Protein AF-A0A3D3X903-F1 (afdb_monomer_lite)

Foldseek 3Di:
DVVVVLVVVQVLAVCSQAVLCVVVRLLVLLVVQVVLVVVVVVVVVVCVVCVPDDDDDDDDDPPSHQYLLRSVLLVVLPDPLSVVLSVVCVVVSPPLVSLLVNLVSCLVVLVSQALVNLSSQLSSLLNSLPALKDKLSSLLSNLSSLLSNLVNSLVVLVVSLVVLVVPQDDCPDPVNVVSPVSSLSSVLSSQLSVLLSVLLDDDGQPDIDIGRLDPDCQADADDPCCVPRPLLVSLLSVLSVLSSVNSNVSSLVVCCRRPVPDVSSLVSLLSSLLSVLSSLVSSCVSVVDPVSPVVSVVSNVSD

pLDDT: mean 86.09, std 15.28, range [32.44, 98.69]

Secondary structure (DSSP, 8-state):
-HHHHHHHHHTT-HHHH-GGGHHHHHHHHHHHHHHHHHHHHHHHHHHHH-TT--PPPPPPPPTTS--TT-HHHHHHH--HHHHHHHHHHHH-TT-HHHHHHHHHHHHHTTTT--HHHHHHHHHHHHHHHTSSEEEHHHHHHHHHHHHHHHHHHHHHHHHHHHHHHHT---TTSHHHHHHHHHHHHHHHHHHHHHHHHHHH--PPP-S--EEE-SS--TTPPPPHHHIIIIIHHHHHHHTT-TT-HHHHHHHHHHHHHHSTT-HHHHHHHHHHHHHHHHHHHHHHHHHT-HHHHHHHHHHHTT-

Sequence (303 aa):
MEDESLFKELDTFEELQSPFLLFPVLHRELESLNRLKRNREKSILVSNVLSGLHLGEERPGPEERLDLSGKRLGKSLDNPLADQLCSKLESSPMDSESRQQLLGLMLERRESVNLQMSRDGYLLALFELENPQISAVKINTGLYCQELYLLRLYEKLKEMALKFKQKIQDTRSEKDTVLMGKSTELQHGVTYIENCASILKTTPLKQNYELDLRPGKVGKKISVKQLSSGYDPFSRKLSHLPLADVTLNQMLEIMHLLERNNPLVGYHQSLRHEILARLAFADALLTKDSKKEKEGASQFSKA

Structure (mmCIF, N/CA/C/O backbone):
data_AF-A0A3D3X903-F1
#
_entry.id   AF-A0A3D3X903-F1
#
loop_
_atom_site.group_PDB
_atom_site.id
_atom_site.type_symbol
_atom_site.label_atom_id
_atom_site.label_alt_id
_atom_site.label_comp_id
_atom_site.label_asym_id
_atom_site.label_entity_id
_atom_site.label_seq_id
_atom_site.pdbx_PDB_ins_code
_atom_site.Cartn_x
_atom_site.Cartn_y
_atom_site.Cartn_z
_atom_site.occupancy
_atom_site.B_iso_or_equiv
_atom_site.auth_seq_id
_atom_site.auth_comp_id
_atom_site.auth_asym_id
_atom_site.auth_atom_id
_atom_site.pdbx_PDB_model_num
ATOM 1 N N . MET A 1 1 ? -13.742 -5.485 32.398 1.00 59.00 1 MET A N 1
ATOM 2 C CA . MET A 1 1 ? -14.085 -6.561 31.446 1.00 59.00 1 MET A CA 1
ATOM 3 C C . MET A 1 1 ? -14.455 -6.043 30.055 1.00 59.00 1 MET A C 1
ATOM 5 O O . MET A 1 1 ? -13.733 -6.372 29.129 1.00 59.00 1 MET A O 1
ATOM 9 N N . GLU A 1 2 ? -15.496 -5.221 29.846 1.00 58.28 2 GLU A N 1
ATOM 10 C CA . GLU A 1 2 ? -15.846 -4.778 28.472 1.00 58.28 2 GLU A CA 1
ATOM 11 C C . GLU A 1 2 ? -15.003 -3.614 27.915 1.00 58.28 2 GLU A C 1
ATOM 13 O O . GLU A 1 2 ? -14.863 -3.489 26.701 1.00 58.28 2 GLU A O 1
ATOM 18 N N . ASP A 1 3 ? -14.454 -2.726 28.746 1.00 59.03 3 ASP A N 1
ATOM 19 C CA . ASP A 1 3 ? -13.589 -1.629 28.257 1.00 59.03 3 ASP A CA 1
ATOM 20 C C . ASP A 1 3 ? -12.209 -2.139 27.859 1.00 59.03 3 ASP A C 1
ATOM 22 O O . ASP A 1 3 ? -11.694 -1.774 26.807 1.00 59.03 3 ASP A O 1
ATOM 26 N N . GLU A 1 4 ? -11.679 -3.091 28.628 1.00 69.44 4 GLU A N 1
ATOM 27 C CA . GLU A 1 4 ? -10.495 -3.872 28.257 1.00 69.44 4 GLU A CA 1
ATOM 28 C C . GLU A 1 4 ? -10.684 -4.567 26.903 1.00 69.44 4 GLU A C 1
ATOM 30 O O . GLU A 1 4 ? -9.720 -4.721 26.164 1.00 69.44 4 GLU A O 1
ATOM 35 N N . SER A 1 5 ? -11.916 -4.942 26.538 1.00 79.88 5 SER A N 1
ATOM 36 C CA . SER A 1 5 ? -12.208 -5.522 25.224 1.00 79.88 5 SER A CA 1
ATOM 37 C C . SER A 1 5 ? -12.047 -4.521 24.075 1.00 79.88 5 SER A C 1
ATOM 39 O O . SER A 1 5 ? -11.596 -4.923 23.007 1.00 79.88 5 SER A O 1
ATOM 41 N N . LEU A 1 6 ? -12.386 -3.238 24.267 1.00 83.56 6 LEU A N 1
ATOM 42 C CA . LEU A 1 6 ? -12.215 -2.215 23.223 1.00 83.56 6 LEU A CA 1
ATOM 43 C C . LEU A 1 6 ? -10.742 -1.873 23.004 1.00 83.56 6 LEU A C 1
ATOM 45 O O . LEU A 1 6 ? -10.306 -1.727 21.866 1.00 83.56 6 LEU A O 1
ATOM 49 N N . PHE A 1 7 ? -9.975 -1.756 24.089 1.00 85.62 7 PHE A N 1
ATOM 50 C CA . PHE A 1 7 ? -8.536 -1.521 23.989 1.00 85.62 7 PHE A CA 1
ATOM 51 C C . PHE A 1 7 ? -7.810 -2.719 23.361 1.00 85.62 7 PHE A C 1
ATOM 53 O O . PHE A 1 7 ? -6.987 -2.509 22.477 1.00 85.62 7 PHE A O 1
ATOM 60 N N . LYS A 1 8 ? -8.198 -3.957 23.702 1.00 86.00 8 LYS A N 1
ATOM 61 C CA . LYS A 1 8 ? -7.682 -5.168 23.040 1.00 86.00 8 LYS A CA 1
ATOM 62 C C . LYS A 1 8 ? -7.977 -5.210 21.542 1.00 86.00 8 LYS A C 1
ATOM 64 O O . LYS A 1 8 ? -7.153 -5.686 20.774 1.00 86.00 8 LYS A O 1
ATOM 69 N N . GLU A 1 9 ? -9.141 -4.725 21.109 1.00 85.69 9 GLU A N 1
ATOM 70 C CA . GLU A 1 9 ? -9.474 -4.658 19.680 1.00 85.69 9 GLU A CA 1
ATOM 71 C C . GLU A 1 9 ? -8.537 -3.692 18.930 1.00 85.69 9 GLU A C 1
ATOM 73 O O . GLU A 1 9 ? -8.115 -3.984 17.809 1.00 85.69 9 GLU A O 1
ATOM 78 N N . LEU A 1 10 ? -8.148 -2.581 19.566 1.00 87.19 10 LEU A N 1
ATOM 79 C CA . LEU A 1 10 ? -7.148 -1.661 19.020 1.00 87.19 10 LEU A CA 1
ATOM 80 C C . LEU A 1 10 ? -5.732 -2.271 18.993 1.00 87.19 10 LEU A C 1
ATOM 82 O O . LEU A 1 10 ? -4.981 -1.967 18.071 1.00 87.19 10 LEU A O 1
ATOM 86 N N . ASP A 1 11 ? -5.381 -3.164 19.928 1.00 85.62 11 ASP A N 1
ATOM 87 C CA . ASP A 1 11 ? -4.056 -3.816 20.000 1.00 85.62 11 ASP A CA 1
ATOM 88 C C . ASP A 1 11 ? -3.757 -4.741 18.811 1.00 85.62 11 ASP A C 1
ATOM 90 O O . ASP A 1 11 ? -2.620 -5.175 18.631 1.00 85.62 11 ASP A O 1
ATOM 94 N N . THR A 1 12 ? -4.758 -5.020 17.971 1.00 85.12 12 THR A N 1
ATOM 95 C CA . THR A 1 12 ? -4.598 -5.845 16.767 1.00 85.12 12 THR A CA 1
ATOM 96 C C . THR A 1 12 ? -3.549 -5.265 15.810 1.00 85.12 12 THR A C 1
ATOM 98 O O . THR A 1 12 ? -2.775 -6.018 15.218 1.00 85.12 12 THR A O 1
ATOM 101 N N . PHE A 1 13 ? -3.506 -3.935 15.658 1.00 88.56 13 PHE A N 1
ATOM 102 C CA . PHE A 1 13 ? -2.558 -3.240 14.784 1.00 88.56 13 PHE A CA 1
ATOM 103 C C . PHE A 1 13 ? -2.074 -1.936 15.429 1.00 88.56 13 PHE A C 1
ATOM 105 O O . PHE A 1 13 ? -2.868 -1.153 15.946 1.00 88.56 13 PHE A O 1
ATOM 112 N N . GLU A 1 14 ? -0.774 -1.654 15.350 1.00 90.56 14 GLU A N 1
ATOM 113 C CA . GLU A 1 14 ? -0.189 -0.438 15.939 1.00 90.56 14 GLU A CA 1
ATOM 114 C C . GLU A 1 14 ? -0.787 0.841 15.340 1.00 90.56 14 GLU A C 1
ATOM 116 O O . GLU A 1 14 ? -1.013 1.816 16.052 1.00 90.56 14 GLU A O 1
ATOM 121 N N . GLU A 1 15 ? -1.115 0.829 14.050 1.00 92.00 15 GLU A N 1
ATOM 122 C CA . GLU A 1 15 ? -1.778 1.941 13.371 1.00 92.00 15 GLU A CA 1
ATOM 123 C C . GLU A 1 15 ? -3.270 2.097 13.733 1.00 92.00 15 GLU A C 1
ATOM 125 O O . GLU A 1 15 ? -3.860 3.130 13.431 1.00 92.00 15 GLU A O 1
ATOM 130 N N . LEU A 1 16 ? -3.895 1.122 14.406 1.00 90.31 16 LEU A N 1
ATOM 131 C CA . LEU A 1 16 ? -5.201 1.324 15.054 1.00 90.31 16 LEU A CA 1
ATOM 132 C C . LEU A 1 16 ? -5.043 1.995 16.417 1.00 90.31 16 LEU A C 1
ATOM 134 O O . LEU A 1 16 ? -5.871 2.828 16.790 1.00 90.31 16 LEU A O 1
ATOM 138 N N . GLN A 1 17 ? -3.977 1.661 17.149 1.00 88.81 17 GLN A N 1
ATOM 139 C CA . GLN A 1 17 ? -3.651 2.339 18.400 1.00 88.81 17 GLN A CA 1
ATOM 140 C C . GLN A 1 17 ? -3.244 3.789 18.159 1.00 88.81 17 GLN A C 1
ATOM 142 O O . GLN A 1 17 ? -3.748 4.679 18.837 1.00 88.81 17 GLN A O 1
ATOM 147 N N . SER A 1 18 ? -2.366 4.037 17.190 1.00 90.06 18 SER A N 1
ATOM 148 C CA . SER A 1 18 ? -1.916 5.377 16.830 1.00 90.06 18 SER A CA 1
ATOM 149 C C . SER A 1 18 ? -1.910 5.542 15.308 1.00 90.06 18 SER A C 1
ATOM 151 O O . SER A 1 18 ? -0.925 5.206 14.645 1.00 90.06 18 SER A O 1
ATOM 153 N N . PRO A 1 19 ? -2.993 6.088 14.725 1.00 91.94 19 PRO A N 1
ATOM 154 C CA . PRO A 1 19 ? -3.137 6.237 13.272 1.00 91.94 19 PRO A CA 1
ATOM 155 C C . PRO A 1 19 ? -2.030 7.055 12.602 1.00 91.94 19 PRO A C 1
ATOM 157 O O . PRO A 1 19 ? -1.702 6.827 11.441 1.00 91.94 19 PRO A O 1
ATOM 160 N N . PHE A 1 20 ? -1.394 7.962 13.343 1.00 91.38 20 PHE A N 1
ATOM 161 C CA . PHE A 1 20 ? -0.274 8.777 12.862 1.00 91.38 20 PHE A CA 1
ATOM 162 C C . PHE A 1 20 ? 1.019 7.974 12.640 1.00 91.38 20 PHE A C 1
ATOM 164 O O . PHE A 1 20 ? 1.946 8.462 11.998 1.00 91.38 20 PHE A O 1
ATOM 171 N N . LEU A 1 21 ? 1.094 6.735 13.141 1.00 91.50 21 LEU A N 1
ATOM 172 C CA . LEU A 1 21 ? 2.215 5.818 12.914 1.00 91.50 21 LEU A CA 1
ATOM 173 C C . LEU A 1 21 ? 2.027 4.924 11.679 1.00 91.50 21 LEU A C 1
ATOM 175 O O . LEU A 1 21 ? 2.853 4.041 11.450 1.00 91.50 21 LEU A O 1
ATOM 179 N N . LEU A 1 22 ? 0.997 5.169 10.858 1.00 94.94 22 LEU A N 1
ATOM 180 C CA . LEU A 1 22 ? 0.656 4.366 9.679 1.00 94.94 22 LEU A CA 1
ATOM 181 C C . LEU A 1 22 ? 1.869 4.001 8.809 1.00 94.94 22 LEU A C 1
ATOM 183 O O . LEU A 1 22 ? 2.184 2.825 8.637 1.00 94.94 22 LEU A O 1
ATOM 187 N N . PHE A 1 23 ? 2.552 5.000 8.242 1.00 95.38 23 PHE A N 1
ATOM 188 C CA . PHE A 1 23 ? 3.649 4.745 7.305 1.00 95.38 23 PHE A CA 1
ATOM 189 C C . PHE A 1 23 ? 4.876 4.111 7.979 1.00 95.38 23 PHE A C 1
ATOM 191 O O . PHE A 1 23 ? 5.374 3.123 7.437 1.00 95.38 23 PHE A O 1
ATOM 198 N N . PRO A 1 24 ? 5.354 4.587 9.152 1.00 94.31 24 PRO A N 1
ATOM 199 C CA . PRO A 1 24 ? 6.442 3.925 9.872 1.00 94.31 24 PRO A CA 1
ATOM 200 C C . PRO A 1 24 ? 6.175 2.447 10.183 1.00 94.31 24 PRO A C 1
ATOM 202 O O . PRO A 1 24 ? 7.064 1.614 9.997 1.00 94.31 24 PRO A O 1
ATOM 205 N N . VAL A 1 25 ? 4.958 2.110 10.624 1.00 94.19 25 VAL A N 1
ATOM 206 C CA . VAL A 1 25 ? 4.585 0.728 10.954 1.00 94.19 25 VAL A CA 1
ATOM 207 C C . VAL A 1 25 ? 4.593 -0.141 9.701 1.00 94.19 25 VAL A C 1
ATOM 209 O O . VAL A 1 25 ? 5.268 -1.168 9.675 1.00 94.19 25 VAL A O 1
ATOM 212 N N . LEU A 1 26 ? 3.910 0.280 8.634 1.00 95.94 26 LEU A N 1
ATOM 213 C CA . LEU A 1 26 ? 3.862 -0.494 7.391 1.00 95.94 26 LEU A CA 1
ATOM 214 C C . LEU A 1 26 ? 5.242 -0.660 6.750 1.00 95.94 26 LEU A C 1
ATOM 216 O O . LEU A 1 26 ? 5.551 -1.739 6.252 1.00 95.94 26 LEU A O 1
ATOM 220 N N . HIS A 1 27 ? 6.088 0.372 6.796 1.00 95.44 27 HIS A N 1
ATOM 221 C CA . HIS A 1 27 ? 7.464 0.286 6.310 1.00 95.44 27 HIS A CA 1
ATOM 222 C C . HIS A 1 27 ? 8.264 -0.782 7.068 1.00 95.44 27 HIS A C 1
ATOM 224 O O . HIS A 1 27 ? 8.954 -1.598 6.458 1.00 95.44 27 HIS A O 1
ATOM 230 N N . ARG A 1 28 ? 8.135 -0.829 8.400 1.00 94.50 28 ARG A N 1
ATOM 231 C CA . ARG A 1 28 ? 8.790 -1.842 9.239 1.00 94.50 28 ARG A CA 1
ATOM 232 C C . ARG A 1 28 ? 8.307 -3.260 8.913 1.00 94.50 28 ARG A C 1
ATOM 234 O O . ARG A 1 28 ? 9.120 -4.183 8.871 1.00 94.50 28 ARG A O 1
ATOM 241 N N . GLU A 1 29 ? 7.008 -3.439 8.682 1.00 92.94 29 GLU A N 1
ATOM 242 C CA . GLU A 1 29 ? 6.434 -4.734 8.290 1.00 92.94 29 GLU A CA 1
ATOM 243 C C . GLU A 1 29 ? 6.891 -5.169 6.888 1.00 92.94 29 GLU A C 1
ATOM 245 O O . GLU A 1 29 ? 7.264 -6.326 6.696 1.00 92.94 29 GLU A O 1
ATOM 250 N N . LEU A 1 30 ? 6.942 -4.246 5.923 1.00 94.75 30 LEU A N 1
ATOM 251 C CA . LEU A 1 30 ? 7.470 -4.515 4.582 1.00 94.75 30 LEU A CA 1
ATOM 252 C C . LEU A 1 30 ? 8.950 -4.927 4.638 1.00 94.75 30 LEU A C 1
ATOM 254 O O . LEU A 1 30 ? 9.338 -5.947 4.071 1.00 94.75 30 LEU A O 1
ATOM 258 N N . GLU A 1 31 ? 9.765 -4.210 5.413 1.00 92.75 31 GLU A N 1
ATOM 259 C CA . GLU A 1 31 ? 11.174 -4.551 5.629 1.00 92.75 31 GLU A CA 1
ATOM 260 C C . GLU A 1 31 ? 11.340 -5.939 6.279 1.00 92.75 31 GLU A C 1
ATOM 262 O O . GLU A 1 31 ? 12.288 -6.666 5.967 1.00 92.75 31 GLU A O 1
ATOM 267 N N . SER A 1 32 ? 10.401 -6.358 7.135 1.00 91.12 32 SER A N 1
ATOM 268 C CA . SER A 1 32 ? 10.354 -7.725 7.669 1.00 91.12 32 SER A CA 1
ATOM 269 C C . SER A 1 32 ? 10.154 -8.765 6.557 1.00 91.12 32 SER A C 1
ATOM 271 O O . SER A 1 32 ? 10.919 -9.732 6.480 1.00 91.12 32 SER A O 1
ATOM 273 N N . LEU A 1 33 ? 9.214 -8.542 5.629 1.00 90.81 33 LEU A N 1
ATOM 274 C CA . LEU A 1 33 ? 9.024 -9.411 4.456 1.00 90.81 33 LEU A CA 1
ATOM 275 C C . LEU A 1 33 ? 10.280 -9.456 3.572 1.00 90.81 33 LEU A C 1
ATOM 277 O O . LEU A 1 33 ? 10.722 -10.531 3.157 1.00 90.81 33 LEU A O 1
ATOM 281 N N . ASN A 1 34 ? 10.935 -8.317 3.354 1.00 90.06 34 ASN A N 1
ATOM 282 C CA . ASN A 1 34 ? 12.176 -8.252 2.578 1.00 90.06 34 ASN A CA 1
ATOM 283 C C . ASN A 1 34 ? 13.349 -8.966 3.259 1.00 90.06 34 ASN A C 1
ATOM 285 O O . ASN A 1 34 ? 14.232 -9.522 2.597 1.00 90.06 34 ASN A O 1
ATOM 289 N N . ARG A 1 35 ? 13.388 -8.992 4.595 1.00 88.50 35 ARG A N 1
ATOM 290 C CA . ARG A 1 35 ? 14.339 -9.826 5.348 1.00 88.50 35 ARG A CA 1
ATOM 291 C C . ARG A 1 35 ? 14.064 -11.310 5.136 1.00 88.50 35 ARG A C 1
ATOM 293 O O . ARG A 1 35 ? 15.017 -12.043 4.880 1.00 88.50 35 ARG A O 1
ATOM 300 N N . LEU A 1 36 ? 12.800 -11.741 5.162 1.00 87.62 36 LEU A N 1
ATOM 301 C CA . LEU A 1 36 ? 12.434 -13.130 4.857 1.00 87.62 36 LEU A CA 1
ATOM 302 C C . LEU A 1 36 ? 12.888 -13.532 3.448 1.00 87.62 36 LEU A C 1
ATOM 304 O O . LEU A 1 36 ? 13.481 -14.598 3.282 1.00 87.62 36 LEU A O 1
ATOM 308 N N . LYS A 1 37 ? 12.700 -12.654 2.452 1.00 87.81 37 LYS A N 1
ATOM 309 C CA . LYS A 1 37 ? 13.201 -12.860 1.083 1.00 87.81 37 LYS A CA 1
ATOM 310 C C . LYS A 1 37 ? 14.716 -13.059 1.058 1.00 87.81 37 LYS A C 1
ATOM 312 O O . LYS A 1 37 ? 15.183 -14.088 0.577 1.00 87.81 37 LYS A O 1
ATOM 317 N N . ARG A 1 38 ? 15.481 -12.122 1.632 1.00 87.00 38 ARG A N 1
ATOM 318 C CA . ARG A 1 38 ? 16.955 -12.191 1.662 1.00 87.00 38 ARG A CA 1
ATOM 319 C C . ARG A 1 38 ? 17.465 -13.440 2.383 1.00 87.00 38 ARG A C 1
ATOM 321 O O . ARG A 1 38 ? 18.467 -14.017 1.969 1.00 87.00 38 ARG A O 1
ATOM 328 N N . ASN A 1 39 ? 16.796 -13.865 3.453 1.00 84.25 39 ASN A N 1
ATOM 329 C CA . ASN A 1 39 ? 17.163 -15.075 4.190 1.00 84.25 39 ASN A CA 1
ATOM 330 C C . ASN A 1 39 ? 16.898 -16.343 3.369 1.00 84.25 39 ASN A C 1
ATOM 332 O O . ASN A 1 39 ? 17.773 -17.203 3.292 1.00 84.25 39 ASN A O 1
ATOM 336 N N . ARG A 1 40 ? 15.745 -16.432 2.693 1.00 79.50 40 ARG A N 1
ATOM 337 C CA . ARG A 1 40 ? 15.419 -17.541 1.780 1.00 79.50 40 ARG A CA 1
ATOM 338 C C . ARG A 1 40 ? 16.403 -17.622 0.611 1.00 79.50 40 ARG A C 1
ATOM 340 O O . ARG A 1 40 ? 16.919 -18.699 0.336 1.00 79.50 40 ARG A O 1
ATOM 347 N N . GLU A 1 41 ? 16.720 -16.496 -0.029 1.00 80.62 41 GLU A N 1
ATOM 348 C CA . GLU A 1 41 ? 17.710 -16.434 -1.116 1.00 80.62 41 GLU A CA 1
ATOM 349 C C . GLU A 1 41 ? 19.096 -16.915 -0.650 1.00 80.62 41 GLU A C 1
ATOM 351 O O . GLU A 1 41 ? 19.734 -17.718 -1.331 1.00 80.62 41 GLU A O 1
ATOM 356 N N . LYS A 1 42 ? 19.540 -16.505 0.548 1.00 76.62 42 LYS A N 1
ATOM 357 C CA . LYS A 1 42 ? 20.783 -17.006 1.160 1.00 76.62 42 LYS A CA 1
ATOM 358 C C . LYS A 1 42 ? 20.723 -18.500 1.472 1.00 76.62 42 LYS A C 1
ATOM 360 O O . LYS A 1 42 ? 21.691 -19.198 1.201 1.00 76.62 42 LYS A O 1
ATOM 365 N N . SER A 1 43 ? 19.615 -18.992 2.024 1.00 71.81 43 SER A N 1
ATOM 366 C CA . SER A 1 43 ? 19.439 -20.410 2.359 1.00 71.81 43 SER A CA 1
ATOM 367 C C . SER A 1 43 ? 19.509 -21.301 1.115 1.00 71.81 43 SER A C 1
ATOM 369 O O . SER A 1 43 ? 20.214 -22.303 1.129 1.00 71.81 43 SER A O 1
ATOM 371 N N . ILE A 1 44 ? 18.889 -20.887 0.004 1.00 66.25 44 ILE A N 1
ATOM 372 C CA . ILE A 1 44 ? 18.982 -21.590 -1.288 1.00 66.25 44 ILE A CA 1
ATOM 373 C C . ILE A 1 44 ? 20.427 -21.603 -1.810 1.00 66.25 44 ILE A C 1
ATOM 375 O O . ILE A 1 44 ? 20.908 -22.624 -2.295 1.00 66.25 44 ILE A O 1
ATOM 379 N N . LEU A 1 45 ? 21.150 -20.484 -1.701 1.00 58.91 45 LEU A N 1
ATOM 380 C CA . LEU A 1 45 ? 22.566 -20.431 -2.081 1.00 58.91 45 LEU A CA 1
ATOM 381 C C . LEU A 1 45 ? 23.418 -21.371 -1.218 1.00 58.91 45 LEU A C 1
ATOM 383 O O . LEU A 1 45 ? 24.295 -22.054 -1.736 1.00 58.91 45 LEU A O 1
ATOM 387 N N . VAL A 1 46 ? 23.138 -21.432 0.084 1.00 59.53 46 VAL A N 1
ATOM 388 C CA . VAL A 1 46 ? 23.836 -22.305 1.032 1.00 59.53 46 VAL A CA 1
ATOM 389 C C . VAL A 1 46 ? 23.485 -23.777 0.801 1.00 59.53 46 VAL A C 1
ATOM 391 O O . VAL A 1 46 ? 24.395 -24.596 0.807 1.00 59.53 46 VAL A O 1
ATOM 394 N N . SER A 1 47 ? 22.228 -24.137 0.530 1.00 57.22 47 SER A N 1
ATOM 395 C CA . SER A 1 47 ? 21.822 -25.526 0.262 1.00 57.22 47 SER A CA 1
ATOM 396 C C . SER A 1 47 ? 22.372 -26.056 -1.065 1.00 57.22 47 SER A C 1
ATOM 398 O O . SER A 1 47 ? 22.762 -27.219 -1.140 1.00 57.22 47 SER A O 1
ATOM 400 N N . ASN A 1 48 ? 22.507 -25.193 -2.078 1.00 53.81 48 ASN A N 1
ATOM 401 C CA . ASN A 1 48 ? 23.179 -25.522 -3.338 1.00 53.81 48 ASN A CA 1
ATOM 402 C C . ASN A 1 48 ? 24.697 -25.741 -3.169 1.00 53.81 48 ASN A C 1
ATOM 404 O O . ASN A 1 48 ? 25.304 -26.434 -3.980 1.00 53.81 48 ASN A O 1
ATOM 408 N N . VAL A 1 49 ? 25.312 -25.169 -2.126 1.00 53.28 49 VAL A N 1
ATOM 409 C CA . VAL A 1 49 ? 26.737 -25.355 -1.778 1.00 53.28 49 VAL A CA 1
ATOM 410 C C . VAL A 1 49 ? 26.938 -26.509 -0.783 1.00 53.28 49 VAL A C 1
ATOM 412 O O . VAL A 1 49 ? 27.970 -27.175 -0.804 1.00 53.28 49 VAL A O 1
ATOM 415 N N . LEU A 1 50 ? 25.951 -26.769 0.075 1.00 48.50 50 LEU A N 1
ATOM 416 C CA . LEU A 1 50 ? 25.980 -27.750 1.160 1.00 48.50 50 LEU A CA 1
ATOM 417 C C . LEU A 1 50 ? 25.052 -28.940 0.897 1.00 48.50 50 LEU A C 1
ATOM 419 O O . LEU A 1 50 ? 24.503 -29.498 1.845 1.00 48.50 50 LEU A O 1
ATOM 423 N N . SER A 1 51 ? 24.903 -29.387 -0.353 1.00 45.53 51 SER A N 1
ATOM 424 C CA . SER A 1 51 ? 24.047 -30.525 -0.742 1.00 45.53 51 SER A CA 1
ATOM 425 C C . SER A 1 51 ? 24.470 -31.895 -0.155 1.00 45.53 51 SER A C 1
ATOM 427 O O . SER A 1 51 ? 24.114 -32.938 -0.694 1.00 45.53 51 SER A O 1
ATOM 429 N N . GLY A 1 52 ? 25.235 -31.905 0.943 1.00 45.16 52 GLY A N 1
ATOM 430 C CA . GLY A 1 52 ? 25.556 -33.053 1.790 1.00 45.16 52 GLY A CA 1
ATOM 431 C C . GLY A 1 52 ? 25.456 -32.788 3.304 1.00 45.16 52 GLY A C 1
ATOM 432 O O . GLY A 1 52 ? 25.844 -33.655 4.079 1.00 45.16 52 GLY A O 1
ATOM 433 N N . LEU A 1 53 ? 24.957 -31.630 3.759 1.00 40.16 53 LEU A N 1
ATOM 434 C CA . LEU A 1 53 ? 24.791 -31.320 5.186 1.00 40.16 53 LEU A CA 1
ATOM 435 C C . LEU A 1 53 ? 23.370 -30.817 5.461 1.00 40.16 53 LEU A C 1
ATOM 437 O O . LEU A 1 53 ? 23.010 -29.695 5.111 1.00 40.16 53 LEU A O 1
ATOM 441 N N . HIS A 1 54 ? 22.566 -31.659 6.117 1.00 38.19 54 HIS A N 1
ATOM 442 C CA . HIS A 1 54 ? 21.261 -31.277 6.649 1.00 38.19 54 HIS A CA 1
ATOM 443 C C . HIS A 1 54 ? 21.434 -30.179 7.705 1.00 38.19 54 HIS A C 1
ATOM 445 O O . HIS A 1 54 ? 21.852 -30.447 8.831 1.00 38.19 54 HIS A O 1
ATOM 451 N N . LEU A 1 55 ? 21.106 -28.941 7.341 1.00 38.91 55 LEU A N 1
ATOM 452 C CA . LEU A 1 55 ? 20.927 -27.846 8.288 1.00 38.91 55 LEU A CA 1
ATOM 453 C C . LEU A 1 55 ? 19.435 -27.713 8.598 1.00 38.91 55 LEU A C 1
ATOM 455 O O . LEU A 1 55 ? 18.600 -27.728 7.697 1.00 38.91 55 LEU A O 1
ATOM 459 N N . GLY A 1 56 ? 19.148 -27.694 9.900 1.00 36.12 56 GLY A N 1
ATOM 460 C CA . GLY A 1 56 ? 17.847 -27.964 10.500 1.00 36.12 56 GLY A CA 1
ATOM 461 C C . GLY A 1 56 ? 16.700 -27.054 10.069 1.00 36.12 56 GLY A C 1
ATOM 462 O O . GLY A 1 56 ? 16.887 -25.930 9.609 1.00 36.12 56 GLY A O 1
ATOM 463 N N . GLU A 1 57 ? 15.502 -27.594 10.270 1.00 33.75 57 GLU A N 1
ATOM 464 C CA . GLU A 1 57 ? 14.207 -26.986 9.985 1.00 33.75 57 GLU A CA 1
ATOM 465 C C . GLU A 1 57 ? 14.064 -25.612 10.659 1.00 33.75 57 GLU A C 1
ATOM 467 O O . GLU A 1 57 ? 14.218 -25.466 11.878 1.00 33.75 57 GLU A O 1
ATOM 472 N N . GLU A 1 58 ? 13.746 -24.590 9.858 1.00 40.56 58 GLU A N 1
ATOM 473 C CA . GLU A 1 58 ? 13.266 -23.309 10.369 1.00 40.56 58 GLU A CA 1
ATOM 474 C C . GLU A 1 58 ? 11.984 -23.565 11.173 1.00 40.56 58 GLU A C 1
ATOM 476 O O . GLU A 1 58 ? 10.998 -24.090 10.653 1.00 40.56 58 GLU A O 1
ATOM 481 N N . ARG A 1 59 ? 11.994 -23.202 12.461 1.00 32.44 59 ARG A N 1
ATOM 482 C CA . ARG A 1 59 ? 10.798 -23.275 13.307 1.00 32.44 59 ARG A CA 1
ATOM 483 C C . ARG A 1 59 ? 9.685 -22.421 12.685 1.00 32.44 59 ARG A C 1
ATOM 485 O O . ARG A 1 59 ? 9.952 -21.257 12.371 1.00 32.44 59 ARG A O 1
ATOM 492 N N . PRO A 1 60 ? 8.446 -22.928 12.573 1.00 40.25 60 PRO A N 1
ATOM 493 C CA . PRO A 1 60 ? 7.328 -22.104 12.146 1.00 40.25 60 PRO A CA 1
ATOM 494 C C . PRO A 1 60 ? 7.129 -20.966 13.155 1.00 40.25 60 PRO A C 1
ATOM 496 O O . PRO A 1 60 ? 6.975 -21.191 14.357 1.00 40.25 60 PRO A O 1
ATOM 499 N N . GLY A 1 61 ? 7.172 -19.727 12.661 1.00 40.59 61 GLY A N 1
ATOM 500 C CA . GLY A 1 61 ? 6.611 -18.589 13.383 1.00 40.59 61 GLY A CA 1
ATOM 501 C C . GLY A 1 61 ? 5.093 -18.760 13.523 1.00 40.59 61 GLY A C 1
ATOM 502 O O . GLY A 1 61 ? 4.506 -19.551 12.783 1.00 40.59 61 GLY A O 1
ATOM 503 N N . PRO A 1 62 ? 4.449 -18.053 14.467 1.00 42.94 62 PRO A N 1
ATOM 504 C CA . PRO A 1 62 ? 3.023 -18.219 14.722 1.00 42.94 62 PRO A CA 1
ATOM 505 C C . PRO A 1 62 ? 2.236 -18.001 13.426 1.00 42.94 62 PRO A C 1
ATOM 507 O O . PRO A 1 62 ? 2.500 -17.037 12.704 1.00 42.94 62 PRO A O 1
ATOM 510 N N . GLU A 1 63 ? 1.254 -18.871 13.166 1.00 49.75 63 GLU A N 1
ATOM 511 C CA . GLU A 1 63 ? 0.332 -18.832 12.013 1.00 49.75 63 GLU A CA 1
ATOM 512 C C . GLU A 1 63 ? -0.408 -17.486 11.842 1.00 49.75 63 GLU A C 1
ATOM 514 O O . GLU A 1 63 ? -1.120 -17.270 10.864 1.00 49.75 63 GLU A O 1
ATOM 519 N N . GLU A 1 64 ? -0.227 -16.575 12.794 1.00 63.62 64 GLU A N 1
ATOM 520 C CA . GLU A 1 64 ? -0.824 -15.254 12.886 1.00 63.62 64 GLU A CA 1
ATOM 521 C C . GLU A 1 64 ? -0.042 -14.152 12.166 1.00 63.62 64 GLU A C 1
ATOM 523 O O . GLU A 1 64 ? -0.563 -13.046 12.082 1.00 63.62 64 GLU A O 1
ATOM 528 N N . ARG A 1 65 ? 1.176 -14.378 11.649 1.00 73.69 65 ARG A N 1
ATOM 529 C CA . ARG A 1 65 ? 1.956 -13.331 10.949 1.00 73.69 65 ARG A CA 1
ATOM 530 C C . ARG A 1 65 ? 1.928 -13.493 9.432 1.00 73.69 65 ARG A C 1
ATOM 532 O O . ARG A 1 65 ? 1.951 -14.604 8.915 1.00 73.69 65 ARG A O 1
ATOM 539 N N . LEU A 1 66 ? 1.907 -12.364 8.722 1.00 85.19 66 LEU A N 1
ATOM 540 C CA . LEU A 1 66 ? 2.062 -12.348 7.270 1.00 85.19 66 LEU A CA 1
ATOM 541 C C . LEU A 1 66 ? 3.468 -12.826 6.892 1.00 85.19 66 LEU A C 1
ATOM 543 O O . LEU A 1 66 ? 4.462 -12.382 7.467 1.00 85.19 66 LEU A O 1
ATOM 547 N N . ASP A 1 67 ? 3.537 -13.704 5.902 1.00 88.62 67 ASP A N 1
ATOM 548 C CA . ASP A 1 67 ? 4.765 -14.261 5.358 1.00 88.62 67 ASP A CA 1
ATOM 549 C C . ASP A 1 67 ? 4.777 -14.154 3.822 1.00 88.62 67 ASP A C 1
ATOM 551 O O . ASP A 1 67 ? 3.868 -13.603 3.198 1.00 88.62 67 ASP A O 1
ATOM 555 N N . LEU A 1 68 ? 5.815 -14.706 3.191 1.00 87.62 68 LEU A N 1
ATOM 556 C CA . LEU A 1 68 ? 5.944 -14.680 1.732 1.00 87.62 68 LEU A CA 1
ATOM 557 C C . LEU A 1 68 ? 4.926 -15.578 1.010 1.00 87.62 68 LEU A C 1
ATOM 559 O O . LEU A 1 68 ? 4.695 -15.368 -0.183 1.00 87.62 68 LEU A O 1
ATOM 563 N N . SER A 1 69 ? 4.347 -16.568 1.701 1.00 88.00 69 SER A N 1
ATOM 564 C CA . SER A 1 69 ? 3.355 -17.481 1.123 1.00 88.00 69 SER A CA 1
ATOM 565 C C . SER A 1 69 ? 1.967 -16.845 1.015 1.00 88.00 69 SER A C 1
ATOM 567 O O . SER A 1 69 ? 1.134 -17.286 0.223 1.00 88.00 69 SER A O 1
ATOM 569 N N . GLY A 1 70 ? 1.711 -15.796 1.805 1.00 88.88 70 GLY A N 1
ATOM 570 C CA . GLY A 1 70 ? 0.410 -15.142 1.872 1.00 88.88 70 GLY A CA 1
ATOM 571 C C . GLY A 1 70 ? -0.653 -16.009 2.545 1.00 88.88 70 GLY A C 1
ATOM 572 O O . GLY A 1 70 ? -1.835 -15.705 2.419 1.00 88.88 70 GLY A O 1
ATOM 573 N N . LYS A 1 71 ? -0.268 -17.069 3.272 1.00 90.75 71 LYS A N 1
ATOM 574 C CA . LYS A 1 71 ? -1.198 -18.028 3.898 1.00 90.75 71 LYS A CA 1
ATOM 575 C C . LYS A 1 71 ? -2.248 -17.367 4.783 1.00 90.75 71 LYS A C 1
ATOM 577 O O . LYS A 1 71 ? -3.402 -17.781 4.755 1.00 90.75 71 LYS A O 1
ATOM 582 N N . ARG A 1 72 ? -1.874 -16.332 5.544 1.00 91.19 72 ARG A N 1
ATOM 583 C CA . ARG A 1 72 ? -2.819 -15.576 6.383 1.00 91.19 72 ARG A CA 1
ATOM 584 C C . ARG A 1 72 ? -3.925 -14.928 5.543 1.00 91.19 72 ARG A C 1
ATOM 586 O O . ARG A 1 72 ? -5.099 -15.029 5.898 1.00 91.19 72 ARG A O 1
ATOM 593 N N . LEU A 1 73 ? -3.567 -14.336 4.403 1.00 92.62 73 LEU A N 1
ATOM 594 C CA . LEU A 1 73 ? -4.519 -13.777 3.445 1.00 92.62 73 LEU A CA 1
ATOM 595 C C . LEU A 1 73 ? -5.339 -14.882 2.764 1.00 92.62 73 LEU A C 1
ATOM 597 O O . LEU A 1 73 ? -6.560 -14.775 2.720 1.00 92.62 73 LEU A O 1
ATOM 601 N N . GLY A 1 74 ? -4.690 -15.952 2.293 1.00 91.19 74 GLY A N 1
ATOM 602 C CA . GLY A 1 74 ? -5.346 -17.083 1.626 1.00 91.19 74 GLY A CA 1
ATOM 603 C C . GLY A 1 74 ? -6.418 -17.744 2.493 1.00 91.19 74 GLY A C 1
ATOM 604 O O . GLY A 1 74 ? -7.574 -17.804 2.081 1.00 91.19 74 GLY A O 1
ATOM 605 N N . LYS A 1 75 ? -6.071 -18.100 3.741 1.00 90.00 75 LYS A N 1
ATOM 606 C CA . LYS A 1 75 ? -7.019 -18.626 4.741 1.00 90.00 75 LYS A CA 1
ATOM 607 C C . LYS A 1 75 ? -8.203 -17.675 4.965 1.00 90.00 75 LYS A C 1
ATOM 609 O O . LYS A 1 75 ? -9.327 -18.125 5.140 1.00 90.00 75 LYS A O 1
ATOM 614 N N . SER A 1 76 ? -7.960 -16.361 4.949 1.00 89.94 76 SER A N 1
ATOM 615 C CA . SER A 1 76 ? -9.003 -15.348 5.175 1.00 89.94 76 SER A CA 1
ATOM 616 C C . SER A 1 76 ? -9.911 -15.124 3.959 1.00 89.94 76 SER A C 1
ATOM 618 O O . SER A 1 76 ? -11.010 -14.597 4.112 1.00 89.94 76 SER A O 1
ATOM 620 N N . LEU A 1 77 ? -9.460 -15.474 2.749 1.00 90.19 77 LEU A N 1
ATOM 621 C CA . LEU A 1 77 ? -10.248 -15.329 1.523 1.00 90.19 77 LEU A CA 1
ATOM 622 C C . LEU A 1 77 ? -11.303 -16.423 1.360 1.00 90.19 77 LEU A C 1
ATOM 624 O O . LEU A 1 77 ? -12.244 -16.196 0.600 1.00 90.19 77 LEU A O 1
ATOM 628 N N . ASP A 1 78 ? -11.133 -17.567 2.032 1.00 86.31 78 ASP A N 1
ATOM 629 C CA . ASP A 1 78 ? -11.999 -18.748 1.929 1.00 86.31 78 ASP A CA 1
ATOM 630 C C . ASP A 1 78 ? -12.305 -19.088 0.455 1.00 86.31 78 ASP A C 1
ATOM 632 O O . ASP A 1 78 ? -13.413 -18.927 -0.075 1.00 86.31 78 ASP A O 1
ATOM 636 N N . ASN A 1 79 ? -11.239 -19.408 -0.284 1.00 90.44 79 ASN A N 1
ATOM 637 C CA . ASN A 1 79 ? -11.290 -19.705 -1.710 1.00 90.44 79 ASN A CA 1
ATOM 638 C C . ASN A 1 79 ? -10.313 -20.849 -2.039 1.00 90.44 79 ASN A C 1
ATOM 640 O O . ASN A 1 79 ? -9.111 -20.668 -1.841 1.00 90.44 79 ASN A O 1
ATOM 644 N N . PRO A 1 80 ? -10.775 -21.970 -2.630 1.00 93.19 80 PRO A N 1
ATOM 645 C CA . PRO A 1 80 ? -9.905 -23.098 -2.976 1.00 93.19 80 PRO A CA 1
ATOM 646 C C . PRO A 1 80 ? -8.726 -22.733 -3.887 1.00 93.19 80 PRO A C 1
ATOM 648 O O . PRO A 1 80 ? -7.659 -23.338 -3.802 1.00 93.19 80 PRO A O 1
ATOM 651 N N . LEU A 1 81 ? -8.893 -21.738 -4.766 1.00 95.06 81 LEU A N 1
ATOM 652 C CA . LEU A 1 81 ? -7.808 -21.250 -5.614 1.00 95.06 81 LEU A CA 1
ATOM 653 C C . LEU A 1 81 ? -6.764 -20.475 -4.799 1.00 95.06 81 LEU A C 1
ATOM 655 O O . LEU A 1 81 ? -5.574 -20.584 -5.081 1.00 95.06 81 LEU A O 1
ATOM 659 N N . ALA A 1 82 ? -7.181 -19.732 -3.769 1.00 94.62 82 ALA A N 1
ATOM 660 C CA . ALA A 1 82 ? -6.248 -19.045 -2.880 1.00 94.62 82 ALA A CA 1
ATOM 661 C C . ALA A 1 82 ? -5.368 -20.049 -2.120 1.00 94.62 82 ALA A C 1
ATOM 663 O O . ALA A 1 82 ? -4.161 -19.836 -2.032 1.00 94.62 82 ALA A O 1
ATOM 664 N N . ASP A 1 83 ? -5.930 -21.176 -1.673 1.00 93.00 83 ASP A N 1
ATOM 665 C CA . ASP A 1 83 ? -5.159 -22.246 -1.027 1.00 93.00 83 ASP A CA 1
ATOM 666 C C . ASP A 1 83 ? -4.100 -22.835 -1.967 1.00 93.00 83 ASP A C 1
ATOM 668 O O . ASP A 1 83 ? -2.934 -22.967 -1.588 1.00 93.00 83 ASP A O 1
ATOM 672 N N . GLN A 1 84 ? -4.469 -23.115 -3.223 1.00 95.56 84 GLN A N 1
ATOM 673 C CA . GLN A 1 84 ? -3.532 -23.611 -4.239 1.00 95.56 84 GLN A CA 1
ATOM 674 C C . GLN A 1 84 ? -2.396 -22.615 -4.509 1.00 95.56 84 GLN A C 1
ATOM 676 O O . GLN A 1 84 ? -1.225 -23.003 -4.564 1.00 95.56 84 GLN A O 1
ATOM 681 N N . LEU A 1 85 ? -2.728 -21.328 -4.647 1.00 96.81 85 LEU A N 1
ATOM 682 C CA . LEU A 1 85 ? -1.746 -20.261 -4.845 1.00 96.81 85 LEU A CA 1
ATOM 683 C C . LEU A 1 85 ? -0.811 -20.134 -3.637 1.00 96.81 85 LEU A C 1
ATOM 685 O O . LEU A 1 85 ? 0.401 -20.034 -3.816 1.00 96.81 85 LEU A O 1
ATOM 689 N N . CYS A 1 86 ? -1.339 -20.207 -2.413 1.00 93.88 86 CYS A N 1
ATOM 690 C CA . CYS A 1 86 ? -0.539 -20.178 -1.190 1.00 93.88 86 CYS A CA 1
ATOM 691 C C . CYS A 1 86 ? 0.394 -21.392 -1.068 1.00 93.88 86 CYS A C 1
ATOM 693 O O . CYS A 1 86 ? 1.554 -21.217 -0.702 1.00 93.88 86 CYS A O 1
ATOM 695 N N . SER A 1 87 ? -0.046 -22.605 -1.425 1.00 92.81 87 SER A N 1
ATOM 696 C CA . SER A 1 87 ? 0.836 -23.786 -1.474 1.00 92.81 87 SER A CA 1
ATOM 697 C C . SER A 1 87 ? 1.953 -23.634 -2.517 1.00 92.81 87 SER A C 1
ATOM 699 O O . SER A 1 87 ? 3.106 -24.011 -2.278 1.00 92.81 87 SER A O 1
ATOM 701 N N . LYS A 1 88 ? 1.646 -23.031 -3.672 1.00 94.56 88 LYS A N 1
ATOM 702 C CA . LYS A 1 88 ? 2.653 -22.725 -4.695 1.00 94.56 88 LYS A CA 1
ATOM 703 C C . LYS A 1 88 ? 3.645 -21.663 -4.214 1.00 94.56 88 LYS A C 1
ATOM 705 O O . LYS A 1 88 ? 4.844 -21.836 -4.395 1.00 94.56 88 LYS A O 1
ATOM 710 N N . LEU A 1 89 ? 3.182 -20.618 -3.533 1.00 93.00 89 LEU A N 1
ATOM 711 C CA . LEU A 1 89 ? 4.045 -19.589 -2.943 1.00 93.00 89 LEU A CA 1
ATOM 712 C C . LEU A 1 89 ? 4.863 -20.101 -1.750 1.00 93.00 89 LEU A C 1
ATOM 714 O O . LEU A 1 89 ? 5.962 -19.619 -1.508 1.00 93.00 89 LEU A O 1
ATOM 718 N N . GLU A 1 90 ? 4.376 -21.086 -1.002 1.00 89.56 90 GLU A N 1
ATOM 719 C CA . GLU A 1 90 ? 5.150 -21.709 0.074 1.00 89.56 90 GLU A CA 1
ATOM 720 C C . GLU A 1 90 ? 6.388 -22.441 -0.466 1.00 89.56 90 GLU A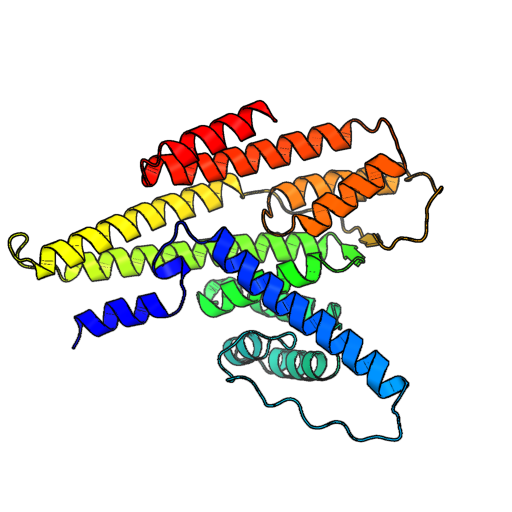 C 1
ATOM 722 O O . GLU A 1 90 ? 7.493 -22.278 0.069 1.00 89.56 90 GLU A O 1
ATOM 727 N N . SER A 1 91 ? 6.202 -23.198 -1.552 1.00 87.94 91 SER A N 1
ATOM 728 C CA . SER A 1 91 ? 7.273 -23.924 -2.245 1.00 87.94 91 SER A CA 1
ATOM 729 C C . SER A 1 91 ? 8.138 -23.018 -3.130 1.00 87.94 91 SER A C 1
ATOM 731 O O . SER A 1 91 ? 9.345 -23.225 -3.227 1.00 87.94 91 SER A O 1
ATOM 733 N N . SER A 1 92 ? 7.550 -21.984 -3.735 1.00 89.06 92 SER A N 1
ATOM 734 C CA . SER A 1 92 ? 8.219 -20.991 -4.584 1.00 89.06 92 SER A CA 1
ATOM 735 C C . SER A 1 92 ? 7.862 -19.557 -4.162 1.00 89.06 92 SER A C 1
ATOM 737 O O . SER A 1 92 ? 7.096 -18.880 -4.847 1.00 89.06 92 SER A O 1
ATOM 739 N N . PRO A 1 93 ? 8.461 -19.021 -3.078 1.00 88.19 93 PRO A N 1
ATOM 740 C CA . PRO A 1 93 ? 8.098 -17.701 -2.544 1.00 88.19 93 PRO A CA 1
ATOM 741 C C . PRO A 1 93 ? 8.416 -16.514 -3.456 1.00 88.19 93 PRO A C 1
ATOM 743 O O . PRO A 1 93 ? 8.011 -15.390 -3.169 1.00 88.19 93 PRO A O 1
ATOM 746 N N . MET A 1 94 ? 9.162 -16.730 -4.538 1.00 89.75 94 MET A N 1
ATOM 747 C CA . MET A 1 94 ? 9.467 -15.703 -5.539 1.00 89.75 94 MET A CA 1
ATOM 748 C C . MET A 1 94 ? 8.542 -15.775 -6.762 1.00 89.75 94 MET A C 1
ATOM 750 O O . MET A 1 94 ? 8.763 -15.050 -7.731 1.00 89.75 94 MET A O 1
ATOM 754 N N . ASP A 1 95 ? 7.508 -16.622 -6.728 1.00 93.94 95 ASP A N 1
ATOM 755 C CA . ASP A 1 95 ? 6.498 -16.711 -7.780 1.00 93.94 95 ASP A CA 1
ATOM 756 C C . ASP A 1 95 ? 5.582 -15.474 -7.775 1.00 93.94 95 ASP A C 1
ATOM 758 O O . ASP A 1 95 ? 4.524 -15.422 -7.145 1.00 93.94 95 ASP A O 1
ATOM 762 N N . SER A 1 96 ? 6.039 -14.451 -8.494 1.00 94.94 96 SER A N 1
ATOM 763 C CA . SER A 1 96 ? 5.363 -13.165 -8.658 1.00 94.94 96 SER A CA 1
ATOM 764 C C . SER A 1 96 ? 3.975 -13.308 -9.290 1.00 94.94 96 SER A C 1
ATOM 766 O O . SER A 1 96 ? 3.049 -12.594 -8.908 1.00 94.94 96 SER A O 1
ATOM 768 N N . GLU A 1 97 ? 3.802 -14.250 -10.221 1.00 96.00 97 GLU A N 1
ATOM 769 C CA . GLU A 1 97 ? 2.528 -14.459 -10.908 1.00 96.00 97 GLU A CA 1
ATOM 770 C C . GLU A 1 97 ? 1.473 -14.991 -9.939 1.00 96.00 97 GLU A C 1
ATOM 772 O O . GLU A 1 97 ? 0.388 -14.417 -9.835 1.00 96.00 97 GLU A O 1
ATOM 777 N N . SER A 1 98 ? 1.814 -16.021 -9.159 1.00 97.19 98 SER A N 1
ATOM 778 C CA . SER A 1 98 ? 0.896 -16.569 -8.154 1.00 97.19 98 SER A CA 1
ATOM 779 C C . SER A 1 98 ? 0.512 -15.528 -7.103 1.00 97.19 98 SER A C 1
ATOM 781 O O . SER A 1 98 ? -0.649 -15.462 -6.695 1.00 97.19 98 SER A O 1
ATOM 783 N N . ARG A 1 99 ? 1.453 -14.663 -6.694 1.00 97.31 99 ARG A N 1
ATOM 784 C CA . ARG A 1 99 ? 1.149 -13.569 -5.761 1.00 97.31 99 ARG A CA 1
ATOM 785 C C . ARG A 1 99 ? 0.227 -12.523 -6.388 1.00 97.31 99 ARG A C 1
ATOM 787 O O . ARG A 1 99 ? -0.714 -12.093 -5.728 1.00 97.31 99 ARG A O 1
ATOM 794 N N . GLN A 1 100 ? 0.440 -12.141 -7.649 1.00 97.81 100 GLN A N 1
ATOM 795 C CA . GLN A 1 100 ? -0.470 -11.230 -8.356 1.00 97.81 100 GLN A CA 1
ATOM 796 C C . GLN A 1 100 ? -1.876 -11.826 -8.511 1.00 97.81 100 GLN A C 1
ATOM 798 O O . GLN A 1 100 ? -2.852 -11.108 -8.311 1.00 97.81 100 GLN A O 1
ATOM 803 N N . GLN A 1 101 ? -2.001 -13.127 -8.791 1.00 98.00 101 GLN A N 1
ATOM 804 C CA . GLN A 1 101 ? -3.303 -13.803 -8.849 1.00 98.00 101 GLN A CA 1
ATOM 805 C C . GLN A 1 101 ? -4.001 -13.818 -7.480 1.00 98.00 101 GLN A C 1
ATOM 807 O O . GLN A 1 101 ? -5.189 -13.512 -7.398 1.00 98.00 101 GLN A O 1
ATOM 812 N N . LEU A 1 102 ? -3.264 -14.086 -6.395 1.00 98.12 102 LEU A N 1
ATOM 813 C CA . LEU A 1 102 ? -3.806 -14.048 -5.031 1.00 98.12 102 LEU A CA 1
ATOM 814 C C . LEU A 1 102 ? -4.331 -12.648 -4.668 1.00 98.12 102 LEU A C 1
ATOM 816 O O . LEU A 1 102 ? -5.422 -12.511 -4.115 1.00 98.12 102 LEU A O 1
ATOM 820 N N . LEU A 1 103 ? -3.576 -11.603 -5.020 1.00 98.38 103 LEU A N 1
ATOM 821 C CA . LEU A 1 103 ? -3.999 -10.210 -4.853 1.00 98.38 103 LEU A CA 1
ATOM 822 C C . LEU A 1 103 ? -5.222 -9.876 -5.718 1.00 98.38 103 LEU A C 1
ATOM 824 O O . LEU A 1 103 ? -6.127 -9.186 -5.252 1.00 98.38 103 LEU A O 1
ATOM 828 N N . GLY A 1 104 ? -5.282 -10.403 -6.944 1.00 98.06 104 GLY A N 1
ATOM 829 C CA . GLY A 1 104 ? -6.439 -10.290 -7.832 1.00 98.06 104 GLY A CA 1
ATOM 830 C C . GLY A 1 104 ? -7.715 -10.845 -7.199 1.00 98.06 104 GLY A C 1
ATOM 831 O O . GLY A 1 104 ? -8.706 -10.125 -7.114 1.00 98.06 104 GLY A O 1
ATOM 832 N N . LEU A 1 105 ? -7.664 -12.063 -6.646 1.00 97.50 105 LEU A N 1
ATOM 833 C CA . LEU A 1 105 ? -8.802 -12.680 -5.946 1.00 97.50 105 LEU A CA 1
ATOM 834 C C . LEU A 1 105 ? -9.301 -11.835 -4.768 1.00 97.50 105 LEU A C 1
ATOM 836 O O . LEU A 1 105 ? -10.508 -11.731 -4.537 1.00 97.50 105 LEU A O 1
ATOM 840 N N . MET A 1 106 ? -8.384 -11.218 -4.018 1.00 98.00 106 MET A N 1
ATOM 841 C CA . MET A 1 106 ? -8.749 -10.301 -2.939 1.00 98.00 106 MET A CA 1
ATOM 842 C C . MET A 1 106 ? -9.467 -9.057 -3.477 1.00 98.00 106 MET A C 1
ATOM 844 O O . MET A 1 106 ? -10.503 -8.666 -2.941 1.00 98.00 106 MET A O 1
ATOM 848 N N . LEU A 1 107 ? -8.935 -8.436 -4.532 1.00 97.94 107 LEU A N 1
ATOM 849 C CA . LEU A 1 107 ? -9.506 -7.223 -5.120 1.00 97.94 107 LEU A CA 1
ATOM 850 C C . LEU A 1 107 ? -10.866 -7.473 -5.792 1.00 97.94 107 LEU A C 1
ATOM 852 O O . LEU A 1 107 ? -11.746 -6.616 -5.712 1.00 97.94 107 LEU A O 1
ATOM 856 N N . GLU A 1 108 ? -11.079 -8.649 -6.384 1.00 96.56 108 GLU A N 1
ATOM 857 C CA . GLU A 1 108 ? -12.383 -9.080 -6.911 1.00 96.56 108 GLU A CA 1
ATOM 858 C C . GLU A 1 108 ? -13.447 -9.177 -5.809 1.00 96.56 108 GLU A C 1
ATOM 860 O O . GLU A 1 108 ? -14.610 -8.847 -6.032 1.00 96.56 108 GLU A O 1
ATOM 865 N N . ARG A 1 109 ? -13.046 -9.562 -4.591 1.00 93.88 109 ARG A N 1
ATOM 866 C CA . ARG A 1 109 ? -13.915 -9.654 -3.408 1.00 93.88 109 ARG A CA 1
ATOM 867 C C . ARG A 1 109 ? -13.845 -8.414 -2.511 1.00 93.88 109 ARG A C 1
ATOM 869 O O . ARG A 1 109 ? -14.144 -8.505 -1.323 1.00 93.88 109 ARG A O 1
ATOM 876 N N . ARG A 1 110 ? -13.473 -7.242 -3.048 1.00 94.19 110 ARG A N 1
ATOM 877 C CA . ARG A 1 110 ? -13.199 -6.014 -2.264 1.00 94.19 110 ARG A CA 1
ATOM 878 C C . ARG A 1 110 ? -14.248 -5.672 -1.205 1.00 94.19 110 ARG A C 1
ATOM 880 O O . ARG A 1 110 ? -13.884 -5.134 -0.165 1.00 94.19 110 ARG A O 1
ATOM 887 N N . GLU A 1 111 ? -15.524 -5.973 -1.442 1.00 93.50 111 GLU A N 1
ATOM 888 C CA . GLU A 1 111 ? -16.627 -5.683 -0.516 1.00 93.50 111 GLU A CA 1
ATOM 889 C C . GLU A 1 111 ? -16.573 -6.513 0.775 1.00 93.50 111 GLU A C 1
ATOM 891 O O . GLU A 1 111 ? -16.899 -5.981 1.835 1.00 93.50 111 GLU A O 1
ATOM 896 N N . SER A 1 112 ? -16.095 -7.761 0.718 1.00 92.19 112 SER A N 1
ATOM 897 C CA . SER A 1 112 ? -15.983 -8.661 1.877 1.00 92.19 112 SER A CA 1
ATOM 898 C C . SER A 1 112 ? -14.605 -8.640 2.548 1.00 92.19 112 SER A C 1
ATOM 900 O O . SER A 1 112 ? -14.412 -9.266 3.587 1.00 92.19 112 SER A O 1
ATOM 902 N N . VAL A 1 113 ? -13.630 -7.943 1.960 1.00 95.81 113 VAL A N 1
ATOM 903 C CA . VAL A 1 113 ? -12.267 -7.823 2.496 1.00 95.81 113 VAL A CA 1
ATOM 904 C C . VAL A 1 113 ? -12.279 -7.012 3.790 1.00 95.81 113 VAL A C 1
ATOM 906 O O . VAL A 1 113 ? -12.632 -5.833 3.782 1.00 95.81 113 VAL A O 1
ATOM 909 N N . ASN A 1 114 ? -11.841 -7.623 4.892 1.00 94.81 114 ASN A N 1
ATOM 910 C CA . ASN A 1 114 ? -11.681 -6.949 6.182 1.00 94.81 114 ASN A CA 1
ATOM 911 C C . ASN A 1 114 ? -10.339 -6.186 6.286 1.00 94.81 114 ASN A C 1
ATOM 913 O O . ASN A 1 114 ? -9.499 -6.226 5.382 1.00 94.81 114 ASN A O 1
ATOM 917 N N . LEU A 1 115 ? -10.118 -5.496 7.412 1.00 95.56 115 LEU A N 1
ATOM 918 C CA . LEU A 1 115 ? -8.900 -4.713 7.635 1.00 95.56 115 LEU A CA 1
ATOM 919 C C . LEU A 1 115 ? -7.619 -5.555 7.519 1.00 95.56 115 LEU A C 1
ATOM 921 O O . LEU A 1 115 ? -6.712 -5.156 6.794 1.00 95.56 115 LEU A O 1
ATOM 925 N N . GLN A 1 116 ? -7.554 -6.726 8.163 1.00 94.88 116 GLN A N 1
ATOM 926 C CA . GLN A 1 116 ? -6.374 -7.599 8.104 1.00 94.88 116 GLN A CA 1
ATOM 927 C C . GLN A 1 116 ? -6.068 -8.031 6.669 1.00 94.88 116 GLN A C 1
ATOM 929 O O . GLN A 1 116 ? -4.929 -7.930 6.225 1.00 94.88 116 GLN A O 1
ATOM 934 N N . MET A 1 117 ? -7.086 -8.467 5.928 1.00 95.81 117 MET A N 1
ATOM 935 C CA . MET A 1 117 ? -6.928 -8.894 4.540 1.00 95.81 117 MET A CA 1
ATOM 936 C C . MET A 1 117 ? -6.411 -7.752 3.662 1.00 95.81 117 MET A C 1
ATOM 938 O O . MET A 1 117 ? -5.439 -7.931 2.935 1.00 95.81 117 MET A O 1
ATOM 942 N N . SER A 1 118 ? -7.016 -6.563 3.760 1.00 97.94 118 SER A N 1
ATOM 943 C CA . SER A 1 118 ? -6.578 -5.399 2.977 1.00 97.94 118 SER A CA 1
ATOM 944 C C . SER A 1 118 ? -5.154 -4.954 3.329 1.00 97.94 118 SER A C 1
ATOM 946 O O . SER A 1 118 ? -4.387 -4.603 2.433 1.00 97.94 118 SER A O 1
ATOM 948 N N . ARG A 1 119 ? -4.767 -5.041 4.609 1.00 97.06 119 ARG A N 1
ATOM 949 C CA . ARG A 1 119 ? -3.405 -4.765 5.080 1.00 97.06 119 ARG A CA 1
ATOM 950 C C . ARG A 1 119 ? -2.397 -5.746 4.489 1.00 97.06 119 ARG A C 1
ATOM 952 O O . ARG A 1 119 ? -1.356 -5.329 3.985 1.00 97.06 119 ARG A O 1
ATOM 959 N N . ASP A 1 120 ? -2.726 -7.034 4.514 1.00 96.88 120 ASP A N 1
ATOM 960 C CA . ASP A 1 120 ? -1.881 -8.096 3.967 1.00 96.88 120 ASP A CA 1
ATOM 961 C C . ASP A 1 120 ? -1.720 -7.959 2.463 1.00 96.88 120 ASP A C 1
ATOM 963 O O . ASP A 1 120 ? -0.603 -8.003 1.948 1.00 96.88 120 ASP A O 1
ATOM 967 N N . GLY A 1 121 ? -2.827 -7.719 1.762 1.00 98.06 121 GLY A N 1
ATOM 968 C CA . GLY A 1 121 ? -2.809 -7.466 0.332 1.00 98.06 121 GLY A CA 1
ATOM 969 C C . GLY A 1 121 ? -1.985 -6.236 -0.036 1.00 98.06 121 GLY A C 1
ATOM 970 O O . GLY A 1 121 ? -1.267 -6.262 -1.034 1.00 98.06 121 GLY A O 1
ATOM 971 N N . TYR A 1 122 ? -2.021 -5.175 0.773 1.00 98.50 122 TYR A N 1
ATOM 972 C CA . TYR A 1 122 ? -1.200 -3.993 0.527 1.00 98.50 122 TYR A CA 1
ATOM 973 C C . TYR A 1 122 ? 0.296 -4.264 0.723 1.00 98.50 122 TYR A C 1
ATOM 975 O O . TYR A 1 122 ? 1.087 -3.946 -0.164 1.00 98.50 122 TYR A O 1
ATOM 983 N N . LEU A 1 123 ? 0.690 -4.920 1.817 1.00 97.81 123 LEU A N 1
ATOM 984 C CA . LEU A 1 123 ? 2.091 -5.284 2.063 1.00 97.81 123 LEU A CA 1
ATOM 985 C C . LEU A 1 123 ? 2.639 -6.239 0.992 1.00 97.81 123 LEU A C 1
ATOM 987 O O . LEU A 1 123 ? 3.748 -6.041 0.498 1.00 97.81 123 LEU A O 1
ATOM 991 N N . LEU A 1 124 ? 1.852 -7.237 0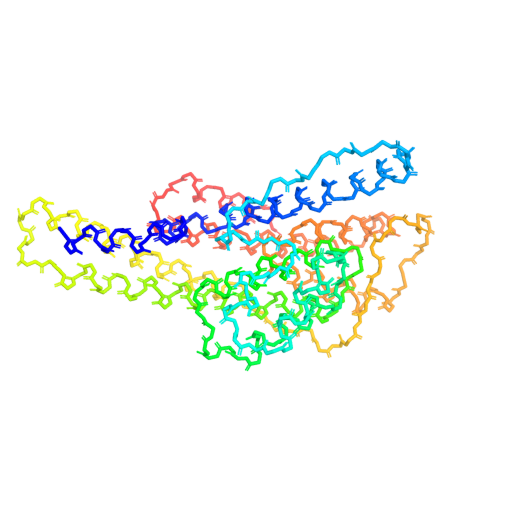.581 1.00 97.88 124 LEU A N 1
ATOM 992 C CA . LEU A 1 124 ? 2.222 -8.151 -0.503 1.00 97.88 124 LEU A CA 1
ATOM 993 C C . LEU A 1 124 ? 2.299 -7.442 -1.863 1.00 97.88 124 LEU A C 1
ATOM 995 O O . LEU A 1 124 ? 3.161 -7.778 -2.674 1.00 97.88 124 LEU A O 1
ATOM 999 N N . ALA A 1 125 ? 1.440 -6.453 -2.124 1.00 98.31 125 ALA A N 1
ATOM 1000 C CA . ALA A 1 125 ? 1.520 -5.654 -3.343 1.00 98.31 125 ALA A CA 1
ATOM 1001 C C . ALA A 1 125 ? 2.773 -4.765 -3.362 1.00 98.31 125 ALA A C 1
ATOM 1003 O O . ALA A 1 125 ? 3.441 -4.693 -4.389 1.00 98.31 125 ALA A O 1
ATOM 1004 N N . LEU A 1 126 ? 3.137 -4.140 -2.236 1.00 97.88 126 LEU A N 1
ATOM 1005 C CA . LEU A 1 126 ? 4.384 -3.375 -2.109 1.00 97.88 126 LEU A CA 1
ATOM 1006 C C . LEU A 1 126 ? 5.615 -4.267 -2.303 1.00 97.88 126 LEU A C 1
ATOM 1008 O O . LEU A 1 126 ? 6.514 -3.907 -3.060 1.00 97.88 126 LEU A O 1
ATOM 1012 N N . PHE A 1 127 ? 5.611 -5.465 -1.712 1.00 96.19 127 PHE A N 1
ATOM 1013 C CA . PHE A 1 127 ? 6.660 -6.464 -1.921 1.00 96.19 127 PHE A CA 1
ATOM 1014 C C . PHE A 1 127 ? 6.864 -6.791 -3.413 1.00 96.19 127 PHE A C 1
ATOM 1016 O O . PHE A 1 127 ? 7.992 -6.938 -3.882 1.00 96.19 127 PHE A O 1
ATOM 1023 N N . GLU A 1 128 ? 5.781 -6.872 -4.192 1.00 96.44 128 GLU A N 1
ATOM 1024 C CA . GLU A 1 128 ? 5.855 -7.100 -5.640 1.00 96.44 128 GLU A CA 1
ATOM 1025 C C . GLU A 1 128 ? 6.453 -5.928 -6.421 1.00 96.44 128 GLU A C 1
ATOM 1027 O O . GLU A 1 128 ? 7.065 -6.149 -7.472 1.00 96.44 128 GLU A O 1
ATOM 1032 N N . LEU A 1 129 ? 6.302 -4.699 -5.922 1.00 96.38 129 LEU A N 1
ATOM 1033 C CA . LEU A 1 129 ? 6.889 -3.510 -6.538 1.00 96.38 129 LEU A CA 1
ATOM 1034 C C . LEU A 1 129 ? 8.402 -3.443 -6.333 1.00 96.38 129 LEU A C 1
ATOM 1036 O O . LEU A 1 129 ? 9.079 -2.858 -7.173 1.00 96.38 129 LEU A O 1
ATOM 1040 N N . GLU A 1 130 ? 8.944 -4.072 -5.290 1.00 91.12 130 GLU A N 1
ATOM 1041 C CA . GLU A 1 130 ? 10.395 -4.200 -5.082 1.00 91.12 130 GLU A CA 1
ATOM 1042 C C . GLU A 1 130 ? 11.057 -5.245 -5.997 1.00 91.12 130 GLU A C 1
ATOM 1044 O O . GLU A 1 130 ? 12.280 -5.416 -6.003 1.00 91.12 130 GLU A O 1
ATOM 1049 N N . ASN A 1 131 ? 10.269 -5.974 -6.791 1.00 88.06 131 ASN A N 1
ATOM 1050 C CA . ASN A 1 131 ? 10.811 -6.847 -7.819 1.00 88.06 131 ASN A CA 1
ATOM 1051 C C . ASN A 1 131 ? 11.360 -6.004 -8.990 1.00 88.06 131 ASN A C 1
ATOM 1053 O O . ASN A 1 131 ? 10.635 -5.160 -9.520 1.00 88.06 131 ASN A O 1
ATOM 1057 N N . PRO A 1 132 ? 12.592 -6.263 -9.474 1.00 87.81 132 PRO A N 1
ATOM 1058 C CA . PRO A 1 132 ? 13.148 -5.549 -10.622 1.00 87.81 132 PRO A CA 1
ATOM 1059 C C . PRO A 1 132 ? 12.298 -5.618 -11.898 1.00 87.81 132 PRO A C 1
ATOM 1061 O O . PRO A 1 132 ? 12.409 -4.737 -12.746 1.00 87.81 132 PRO A O 1
ATOM 1064 N N . GLN A 1 133 ? 11.475 -6.657 -12.066 1.00 92.50 133 GLN A N 1
ATOM 1065 C CA . GLN A 1 133 ? 10.491 -6.727 -13.146 1.00 92.50 133 GLN A CA 1
ATOM 1066 C C . GLN A 1 133 ? 9.204 -6.020 -12.722 1.00 92.50 133 GLN A C 1
ATOM 1068 O O . GLN A 1 133 ? 8.333 -6.618 -12.078 1.00 92.50 133 GLN A O 1
ATOM 1073 N N . ILE A 1 134 ? 9.095 -4.747 -13.092 1.00 95.44 134 ILE A N 1
ATOM 1074 C CA . ILE A 1 134 ? 7.959 -3.887 -12.769 1.00 95.44 134 ILE A CA 1
ATOM 1075 C C . ILE A 1 134 ? 7.012 -3.787 -13.968 1.00 95.44 134 ILE A C 1
ATOM 1077 O O . ILE A 1 134 ? 7.444 -3.693 -15.117 1.00 95.44 134 ILE A O 1
ATOM 1081 N N . SER A 1 135 ? 5.707 -3.785 -13.716 1.00 97.31 135 SER A N 1
ATOM 1082 C CA . SER A 1 135 ? 4.689 -3.693 -14.763 1.00 97.31 135 SER A CA 1
ATOM 1083 C C . SER A 1 135 ? 3.554 -2.759 -14.375 1.00 97.31 135 SER A C 1
ATOM 1085 O O . SER A 1 135 ? 3.335 -2.469 -13.195 1.00 97.31 135 SER A O 1
ATOM 1087 N N . ALA A 1 136 ? 2.794 -2.322 -15.380 1.00 98.00 136 ALA A N 1
ATOM 1088 C CA . ALA A 1 136 ? 1.592 -1.524 -15.170 1.00 98.00 136 ALA A CA 1
ATOM 1089 C C . ALA A 1 136 ? 0.574 -2.254 -14.278 1.00 98.00 136 ALA A C 1
ATOM 1091 O O . ALA A 1 136 ? -0.059 -1.626 -13.431 1.00 98.00 136 ALA A O 1
ATOM 1092 N N . VAL A 1 137 ? 0.466 -3.581 -14.429 1.00 97.94 137 VAL A N 1
ATOM 1093 C CA . VAL A 1 137 ? -0.388 -4.437 -13.595 1.00 97.94 137 VAL A CA 1
ATOM 1094 C C . VAL A 1 137 ? 0.040 -4.355 -12.134 1.00 97.94 137 VAL A C 1
ATOM 1096 O O . VAL A 1 137 ? -0.780 -3.997 -11.299 1.00 97.94 137 VAL A O 1
ATOM 1099 N N . LYS A 1 138 ? 1.325 -4.580 -11.824 1.00 98.19 138 LYS A N 1
ATOM 1100 C CA . LYS A 1 138 ? 1.829 -4.534 -10.440 1.00 98.19 138 LYS A CA 1
ATOM 1101 C C . LYS A 1 138 ? 1.592 -3.179 -9.779 1.00 98.19 138 LYS A C 1
ATOM 1103 O O . LYS A 1 138 ? 1.127 -3.126 -8.644 1.00 98.19 138 LYS A O 1
ATOM 1108 N N . ILE A 1 139 ? 1.874 -2.087 -10.495 1.00 98.56 139 ILE A N 1
ATOM 1109 C CA . ILE A 1 139 ? 1.649 -0.722 -9.994 1.00 98.56 139 ILE A CA 1
ATOM 1110 C C . ILE A 1 139 ? 0.163 -0.491 -9.718 1.00 98.56 139 ILE A C 1
ATOM 1112 O O . ILE A 1 139 ? -0.185 -0.000 -8.647 1.00 98.56 139 ILE A O 1
ATOM 1116 N N . ASN A 1 140 ? -0.717 -0.878 -10.643 1.00 98.62 140 ASN A N 1
ATOM 1117 C CA . ASN A 1 140 ? -2.157 -0.751 -10.444 1.00 98.62 140 ASN A CA 1
ATOM 1118 C C . ASN A 1 140 ? -2.646 -1.595 -9.260 1.00 98.62 140 ASN A C 1
ATOM 1120 O O . ASN A 1 140 ? -3.400 -1.079 -8.442 1.00 98.62 140 ASN A O 1
ATOM 1124 N N . THR A 1 141 ? -2.177 -2.837 -9.113 1.00 98.69 141 THR A N 1
ATOM 1125 C CA . THR A 1 141 ? -2.465 -3.678 -7.940 1.00 98.69 141 THR A CA 1
ATOM 1126 C C . THR A 1 141 ? -2.046 -2.974 -6.648 1.00 98.69 141 THR A C 1
ATOM 1128 O O . THR A 1 141 ? -2.839 -2.898 -5.715 1.00 98.69 141 THR A O 1
ATOM 1131 N N . GLY A 1 142 ? -0.846 -2.381 -6.606 1.00 98.56 142 GLY A N 1
ATOM 1132 C CA . GLY A 1 142 ? -0.379 -1.576 -5.473 1.00 98.56 142 GLY A CA 1
ATOM 1133 C C . GLY A 1 142 ? -1.302 -0.400 -5.149 1.00 98.56 142 GLY A C 1
ATOM 1134 O O . GLY A 1 142 ? -1.671 -0.214 -3.991 1.00 98.56 142 GLY A O 1
ATOM 1135 N N . LEU A 1 143 ? -1.735 0.351 -6.168 1.00 98.62 143 LEU A N 1
ATOM 1136 C CA . LEU A 1 143 ? -2.677 1.464 -6.010 1.00 98.62 143 LEU A CA 1
ATOM 1137 C C . LEU A 1 143 ? -4.039 1.000 -5.471 1.00 98.62 143 LEU A C 1
ATOM 1139 O O . LEU A 1 143 ? -4.564 1.609 -4.540 1.00 98.62 143 LEU A O 1
ATOM 1143 N N . TYR A 1 144 ? -4.597 -0.084 -6.017 1.00 98.69 144 TYR A N 1
ATOM 1144 C CA . TYR A 1 144 ? -5.889 -0.617 -5.581 1.00 98.69 144 TYR A CA 1
ATOM 1145 C C . TYR A 1 144 ? -5.836 -1.186 -4.162 1.00 98.69 144 TYR A C 1
ATOM 1147 O O . TYR A 1 144 ? -6.743 -0.933 -3.370 1.00 98.69 144 TYR A O 1
ATOM 1155 N N . CYS A 1 145 ? -4.771 -1.913 -3.810 1.00 98.69 145 CYS A N 1
ATOM 1156 C CA . CYS A 1 145 ? -4.584 -2.406 -2.448 1.00 98.69 145 CYS A CA 1
ATOM 1157 C C . CYS A 1 145 ? -4.389 -1.255 -1.451 1.00 98.69 145 CYS A C 1
ATOM 1159 O O . CYS A 1 145 ? -4.952 -1.315 -0.361 1.00 98.69 145 CYS A O 1
ATOM 1161 N N . GLN A 1 146 ? -3.657 -0.194 -1.822 1.00 98.44 146 GLN A N 1
ATOM 1162 C CA . GLN A 1 146 ? -3.515 1.005 -0.989 1.00 98.44 146 GLN A CA 1
ATOM 1163 C C . GLN A 1 146 ? -4.876 1.660 -0.728 1.00 98.44 146 GLN A C 1
ATOM 1165 O O . GLN A 1 146 ? -5.212 1.942 0.420 1.00 98.44 146 GLN A O 1
ATOM 1170 N N . GLU A 1 147 ? -5.668 1.894 -1.778 1.00 98.44 147 GLU A N 1
ATOM 1171 C CA . GLU A 1 147 ? -6.996 2.504 -1.652 1.00 98.44 147 GLU A CA 1
ATOM 1172 C C . GLU A 1 147 ? -7.920 1.654 -0.770 1.00 98.44 147 GLU A C 1
ATOM 1174 O O . GLU A 1 147 ? -8.558 2.178 0.145 1.00 98.44 147 GLU A O 1
ATOM 1179 N N . LEU A 1 148 ? -7.950 0.337 -0.999 1.00 98.62 148 LEU A N 1
ATOM 1180 C CA . LEU A 1 148 ? -8.764 -0.587 -0.215 1.00 98.62 148 LEU A CA 1
ATOM 1181 C C . LEU A 1 148 ? -8.337 -0.612 1.255 1.00 98.62 148 LEU A C 1
ATOM 1183 O O . LEU A 1 148 ? -9.190 -0.567 2.138 1.00 98.62 148 LEU A O 1
ATOM 1187 N N . TYR A 1 149 ? -7.033 -0.646 1.527 1.00 98.62 149 TYR A N 1
ATOM 1188 C CA . TYR A 1 149 ? -6.520 -0.648 2.891 1.00 98.62 149 TYR A CA 1
ATOM 1189 C C . TYR A 1 149 ? -6.860 0.641 3.644 1.00 98.62 149 TYR A C 1
ATOM 1191 O O . TYR A 1 149 ? -7.382 0.580 4.758 1.00 98.62 149 TYR A O 1
ATOM 1199 N N . LEU A 1 150 ? -6.637 1.806 3.026 1.00 98.50 150 LEU A N 1
ATOM 1200 C CA . LEU A 1 150 ? -6.982 3.093 3.636 1.00 98.50 150 LEU A CA 1
ATOM 1201 C C . LEU A 1 150 ? -8.487 3.201 3.910 1.00 98.50 150 LEU A C 1
ATOM 1203 O O . LEU A 1 150 ? -8.873 3.696 4.968 1.00 98.50 150 LEU A O 1
ATOM 1207 N N . LEU A 1 151 ? -9.333 2.685 3.011 1.00 98.44 151 LEU A N 1
ATOM 1208 C CA . LEU A 1 151 ? -10.778 2.619 3.226 1.00 98.44 151 LEU A CA 1
ATOM 1209 C C . LEU A 1 151 ? -11.134 1.755 4.446 1.00 98.44 151 LEU A C 1
ATOM 1211 O O . LEU A 1 151 ? -11.867 2.214 5.321 1.00 98.44 151 LEU A O 1
ATOM 1215 N N . ARG A 1 152 ? -10.596 0.531 4.545 1.00 98.31 152 ARG A N 1
ATOM 1216 C CA . ARG A 1 152 ? -10.890 -0.362 5.680 1.00 98.31 152 ARG A CA 1
ATOM 1217 C C . ARG A 1 152 ? -10.356 0.179 7.000 1.00 98.31 152 ARG A C 1
ATOM 1219 O O . ARG A 1 152 ? -11.010 0.020 8.030 1.00 98.31 152 ARG A O 1
ATOM 1226 N N . LEU A 1 153 ? -9.203 0.844 6.981 1.00 98.00 153 LEU A N 1
ATOM 1227 C CA . LEU A 1 153 ? -8.648 1.489 8.167 1.00 98.00 153 LEU A CA 1
ATOM 1228 C C . LEU A 1 153 ? -9.519 2.670 8.611 1.00 98.00 153 LEU A C 1
ATOM 1230 O O . LEU A 1 153 ? -9.842 2.770 9.792 1.00 98.00 153 LEU A O 1
ATOM 1234 N N . TYR A 1 154 ? -9.961 3.514 7.674 1.00 98.00 154 TYR A N 1
ATOM 1235 C CA . TYR A 1 154 ? -10.903 4.603 7.947 1.00 98.00 154 TYR A CA 1
ATOM 1236 C C . TYR A 1 154 ? -12.195 4.085 8.593 1.00 98.00 154 TYR A C 1
ATOM 1238 O O . TYR A 1 154 ? -12.612 4.587 9.640 1.00 98.00 154 TYR A O 1
ATOM 1246 N N . GLU A 1 155 ? -12.812 3.059 7.998 1.00 97.62 155 GLU A N 1
ATOM 1247 C CA . GLU A 1 155 ? -14.044 2.452 8.511 1.00 97.62 155 GLU A CA 1
ATOM 1248 C C . GLU A 1 155 ? -13.841 1.919 9.931 1.00 97.62 155 GLU A C 1
ATOM 1250 O O . GLU A 1 155 ? -14.657 2.196 10.815 1.00 97.62 155 GLU A O 1
ATOM 1255 N N . LYS A 1 156 ? -12.719 1.227 10.173 1.00 97.31 156 LYS A N 1
ATOM 1256 C CA . LYS A 1 156 ? -12.423 0.659 11.486 1.00 97.31 156 LYS A CA 1
ATOM 1257 C C . LYS A 1 156 ? -12.182 1.729 12.545 1.00 97.31 156 LYS A C 1
ATOM 1259 O O . LYS A 1 156 ? -12.730 1.635 13.639 1.00 97.31 156 LYS A O 1
ATOM 1264 N N . LEU A 1 157 ? -11.411 2.768 12.231 1.00 96.94 157 LEU A N 1
ATOM 1265 C CA . LEU A 1 157 ? -11.167 3.877 13.158 1.00 96.94 157 LEU A CA 1
ATOM 1266 C C . LEU A 1 157 ? -12.463 4.607 13.512 1.00 96.94 157 LEU A C 1
ATOM 1268 O O . LEU A 1 157 ? -12.686 4.929 14.678 1.00 96.94 157 LEU A O 1
ATOM 1272 N N . LYS A 1 158 ? -13.348 4.812 12.531 1.00 97.25 158 LYS A N 1
ATOM 1273 C CA . LYS A 1 158 ? -14.656 5.442 12.740 1.00 97.25 158 LYS A CA 1
ATOM 1274 C C . LYS A 1 158 ? -15.569 4.591 13.623 1.00 97.25 158 LYS A C 1
ATOM 1276 O O . LYS A 1 158 ? -16.214 5.127 14.524 1.00 97.25 158 LYS A O 1
ATOM 1281 N N . GLU A 1 159 ? -15.605 3.278 13.392 1.00 96.38 159 GLU A N 1
ATOM 1282 C CA . GLU A 1 159 ? -16.317 2.318 14.243 1.00 96.38 159 GLU A CA 1
ATOM 1283 C C . GLU A 1 159 ? -15.804 2.390 15.689 1.00 96.38 159 GLU A C 1
ATOM 1285 O O . GLU A 1 159 ? -16.592 2.555 16.623 1.00 96.38 159 GLU A O 1
ATOM 1290 N N . MET A 1 160 ? -14.482 2.331 15.880 1.00 95.25 160 MET A N 1
ATOM 1291 C CA . MET A 1 160 ? -13.873 2.371 17.209 1.00 95.25 160 MET A CA 1
ATOM 1292 C C . MET A 1 160 ? -14.126 3.708 17.909 1.00 95.25 160 MET A C 1
ATOM 1294 O O . MET A 1 160 ? -14.559 3.714 19.060 1.00 95.25 160 MET A O 1
ATOM 1298 N N . ALA A 1 161 ? -13.954 4.840 17.222 1.00 94.62 161 ALA A N 1
ATOM 1299 C CA . ALA A 1 161 ? -14.234 6.162 17.782 1.00 94.62 161 ALA A CA 1
ATOM 1300 C C . ALA A 1 161 ? -15.675 6.269 18.311 1.00 94.62 161 ALA A C 1
ATOM 1302 O O . ALA A 1 161 ? -15.894 6.821 19.396 1.00 94.62 161 ALA A O 1
ATOM 1303 N N . LEU A 1 162 ? -16.644 5.691 17.585 1.00 94.81 162 LEU A N 1
ATOM 1304 C CA . LEU A 1 162 ? -18.044 5.630 18.001 1.00 94.81 162 LEU A CA 1
ATOM 1305 C C . LEU A 1 162 ? -18.245 4.725 19.222 1.00 94.81 162 LEU A C 1
ATOM 1307 O O . LEU A 1 162 ? -18.891 5.159 20.176 1.00 94.81 162 LEU A O 1
ATOM 1311 N N . LYS A 1 163 ? -17.674 3.511 19.225 1.00 94.50 163 LYS A N 1
ATOM 1312 C CA . LYS A 1 163 ? -17.753 2.588 20.373 1.00 94.50 163 LYS A CA 1
ATOM 1313 C C . LYS A 1 163 ? -17.212 3.237 21.647 1.00 94.50 163 LYS A C 1
ATOM 1315 O O . LYS A 1 163 ? -17.873 3.193 22.678 1.00 94.50 163 LYS A O 1
ATOM 1320 N N . PHE A 1 164 ? -16.050 3.891 21.574 1.00 92.44 164 PHE A N 1
ATOM 1321 C CA . PHE A 1 164 ? -15.472 4.614 22.711 1.00 92.44 164 PHE A CA 1
ATOM 1322 C C . PHE A 1 164 ? -16.387 5.745 23.192 1.00 92.44 164 PHE A C 1
ATOM 1324 O O . PHE A 1 164 ? -16.632 5.868 24.390 1.00 92.44 164 PHE A O 1
ATOM 1331 N N . LYS A 1 165 ? -16.952 6.531 22.267 1.00 91.31 165 LYS A N 1
ATOM 1332 C CA . LYS A 1 165 ? -17.868 7.630 22.600 1.00 91.31 165 LYS A CA 1
ATOM 1333 C C . LYS A 1 165 ? -19.151 7.148 23.282 1.00 91.31 165 LYS A C 1
ATOM 1335 O O . LYS A 1 165 ? -19.623 7.798 24.206 1.00 91.31 165 LYS A O 1
ATOM 1340 N N . GLN A 1 166 ? -19.712 6.023 22.842 1.00 92.00 166 GLN A N 1
ATOM 1341 C CA . GLN A 1 166 ? -20.944 5.450 23.400 1.00 92.00 166 GLN A CA 1
ATOM 1342 C C . GLN A 1 166 ? -20.785 4.932 24.835 1.00 92.00 166 GLN A C 1
ATOM 1344 O O . GLN A 1 166 ? -21.779 4.797 25.543 1.00 92.00 166 GLN A O 1
ATOM 1349 N N . LYS A 1 167 ? -19.554 4.643 25.270 1.00 89.06 167 LYS A N 1
ATOM 1350 C CA . LYS A 1 167 ? -19.275 4.158 26.626 1.00 89.06 167 LYS A CA 1
ATOM 1351 C C . LYS A 1 167 ? -19.133 5.253 27.679 1.00 89.06 167 LYS A C 1
ATOM 1353 O O . LYS A 1 167 ? -19.091 4.934 28.862 1.00 89.06 167 LYS A O 1
ATOM 1358 N N . ILE A 1 168 ? -19.072 6.513 27.260 1.00 87.69 168 ILE A N 1
ATOM 1359 C CA . ILE A 1 168 ? -18.994 7.666 28.158 1.00 87.69 168 ILE A CA 1
ATOM 1360 C C . ILE A 1 168 ? -20.381 7.895 28.772 1.00 87.69 168 ILE A C 1
ATOM 1362 O O . ILE A 1 168 ? -21.354 8.090 28.044 1.00 87.69 168 ILE A O 1
ATOM 1366 N N . GLN A 1 169 ? -20.472 7.873 30.101 1.00 84.56 169 GLN A N 1
ATOM 1367 C CA . GLN A 1 169 ? -21.721 8.027 30.860 1.00 84.56 169 GLN A CA 1
ATOM 1368 C C . GLN A 1 169 ? -21.701 9.266 31.767 1.00 84.56 169 GLN A C 1
ATOM 1370 O O . GLN A 1 169 ? -22.702 9.973 31.855 1.00 84.56 169 GLN A O 1
ATOM 1375 N N . ASP A 1 170 ? -20.562 9.557 32.400 1.00 80.06 170 ASP A N 1
ATOM 1376 C CA . ASP A 1 170 ? -20.313 10.738 33.224 1.00 80.06 170 ASP A CA 1
ATOM 1377 C C . ASP A 1 170 ? -18.918 11.312 32.937 1.00 80.06 170 ASP A C 1
ATOM 1379 O O . ASP A 1 170 ? -17.884 10.819 33.401 1.00 80.06 170 ASP A O 1
ATOM 1383 N N . THR A 1 171 ? -18.907 12.447 32.237 1.00 71.81 171 THR A N 1
ATOM 1384 C CA . THR A 1 171 ? -17.704 13.179 31.820 1.00 71.81 171 THR A CA 1
ATOM 1385 C C . THR A 1 171 ? -16.831 13.687 32.973 1.00 71.81 171 THR A C 1
ATOM 1387 O O . THR A 1 171 ? -15.761 14.228 32.714 1.00 71.81 171 THR A O 1
ATOM 1390 N N . ARG A 1 172 ? -17.276 13.576 34.234 1.00 72.75 172 ARG A N 1
ATOM 1391 C CA . ARG A 1 172 ? -16.499 13.963 35.424 1.00 72.75 172 ARG A CA 1
ATOM 1392 C C . ARG A 1 172 ? -15.705 12.810 36.039 1.00 72.75 172 ARG A C 1
ATOM 1394 O O . ARG A 1 172 ? -14.912 13.055 36.946 1.00 72.75 172 ARG A O 1
ATOM 1401 N N . SER A 1 173 ? -15.899 11.576 35.571 1.00 84.88 173 SER A N 1
ATOM 1402 C CA . SER A 1 173 ? -15.114 10.433 36.035 1.00 84.88 173 SER A CA 1
ATOM 1403 C C . SER A 1 173 ? -13.754 10.352 35.327 1.00 84.88 173 SER A C 1
ATOM 1405 O O . SER A 1 173 ? -13.614 10.664 34.140 1.00 84.88 173 SER A O 1
ATOM 1407 N N . GLU A 1 174 ? -12.726 9.906 36.052 1.00 81.69 174 GLU A N 1
ATOM 1408 C CA . GLU A 1 174 ? -11.373 9.721 35.505 1.00 81.69 174 GLU A CA 1
ATOM 1409 C C . GLU A 1 174 ? -11.367 8.708 34.348 1.00 81.69 174 GLU A C 1
ATOM 1411 O O . GLU A 1 174 ? -10.744 8.925 33.309 1.00 81.69 174 GLU A O 1
ATOM 1416 N N . LYS A 1 175 ? -12.160 7.641 34.484 1.00 84.44 175 LYS A N 1
ATOM 1417 C CA . LYS A 1 175 ? -12.353 6.618 33.455 1.00 84.44 175 LYS A CA 1
ATOM 1418 C C . LYS A 1 175 ? -12.909 7.201 32.152 1.00 84.44 175 LYS A C 1
ATOM 1420 O O . LYS A 1 175 ? -12.372 6.926 31.079 1.00 84.44 175 LYS A O 1
ATOM 1425 N N . ASP A 1 176 ? -13.943 8.032 32.232 1.00 84.94 176 ASP A N 1
ATOM 1426 C CA . ASP A 1 176 ? -14.552 8.633 31.043 1.00 84.94 176 ASP A CA 1
ATOM 1427 C C . ASP A 1 176 ? -13.661 9.704 30.419 1.00 84.94 176 ASP A C 1
ATOM 1429 O O . ASP A 1 176 ? -13.693 9.896 29.204 1.00 84.94 176 ASP A O 1
ATOM 1433 N N . THR A 1 177 ? -12.800 10.342 31.215 1.00 86.00 177 THR A N 1
ATOM 1434 C CA . THR A 1 177 ? -11.760 11.245 30.702 1.00 86.00 177 THR A CA 1
ATOM 1435 C C . THR A 1 177 ? -10.780 10.491 29.796 1.00 86.00 177 THR A C 1
ATOM 1437 O O . THR A 1 177 ? -10.464 10.965 28.703 1.00 86.00 177 THR A O 1
ATOM 1440 N N . VAL A 1 178 ? -10.353 9.283 30.190 1.00 87.56 178 VAL A N 1
ATOM 1441 C CA . VAL A 1 178 ? -9.490 8.419 29.361 1.00 87.56 178 VAL A CA 1
ATOM 1442 C C . VAL A 1 178 ? -10.202 7.990 28.074 1.00 87.56 178 VAL A C 1
ATOM 1444 O O . VAL A 1 178 ? -9.633 8.105 26.985 1.00 87.56 178 VAL A O 1
ATOM 1447 N N . LEU A 1 179 ? -11.458 7.540 28.169 1.00 89.44 179 LEU A N 1
ATOM 1448 C CA . LEU A 1 179 ? -12.252 7.141 27.000 1.00 89.44 179 LEU A CA 1
ATOM 1449 C C . LEU A 1 179 ? -12.488 8.315 26.036 1.00 89.44 179 LEU A C 1
ATOM 1451 O O . LEU A 1 179 ? -12.413 8.136 24.819 1.00 89.44 179 LEU A O 1
ATOM 1455 N N . MET A 1 180 ? -12.721 9.520 26.560 1.00 88.50 180 MET A N 1
ATOM 1456 C CA . MET A 1 180 ? -12.893 10.742 25.772 1.00 88.50 180 MET A CA 1
ATOM 1457 C C . MET A 1 180 ? -11.602 11.153 25.062 1.00 88.50 180 MET A C 1
ATOM 1459 O O . MET A 1 180 ? -11.635 11.485 23.873 1.00 88.50 180 MET A O 1
ATOM 1463 N N . GLY A 1 181 ? -10.466 11.085 25.762 1.00 90.00 181 GLY A N 1
ATOM 1464 C CA . GLY A 1 181 ? -9.147 11.300 25.170 1.00 90.00 181 GLY A CA 1
ATOM 1465 C C . GLY A 1 181 ? -8.903 10.346 24.002 1.00 90.00 181 GLY A C 1
ATOM 1466 O O . GLY A 1 181 ? -8.584 10.793 22.899 1.00 90.00 181 GLY A O 1
ATOM 1467 N N . LYS A 1 182 ? -9.166 9.046 24.201 1.00 91.12 182 LYS A N 1
ATOM 1468 C CA . LYS A 1 182 ? -8.984 8.035 23.152 1.00 91.12 182 LYS A CA 1
ATOM 1469 C C . LYS A 1 182 ? -9.960 8.195 21.986 1.00 91.12 182 LYS A C 1
ATOM 1471 O O . LYS A 1 182 ? -9.550 8.099 20.834 1.00 91.12 182 LYS A O 1
ATOM 1476 N N . SER A 1 183 ? -11.234 8.490 22.252 1.00 91.75 183 SER A N 1
ATOM 1477 C CA . SER A 1 183 ? -12.228 8.772 21.204 1.00 91.75 183 SER A CA 1
ATOM 1478 C C . SER A 1 183 ? -11.811 9.969 20.341 1.00 91.75 183 SER A C 1
ATOM 1480 O O . SER A 1 183 ? -11.909 9.907 19.117 1.00 91.75 183 SER A O 1
ATOM 1482 N N . THR A 1 184 ? -11.276 11.026 20.963 1.00 91.75 184 THR A N 1
ATOM 1483 C CA . THR A 1 184 ? -10.778 12.216 20.255 1.00 91.75 184 THR A CA 1
ATOM 1484 C C . THR A 1 184 ? -9.553 11.891 19.400 1.00 91.75 184 THR A C 1
ATOM 1486 O O . THR A 1 184 ? -9.503 12.285 18.236 1.00 91.75 184 THR A O 1
ATOM 1489 N N . GLU A 1 185 ? -8.592 11.134 19.938 1.00 92.25 185 GLU A N 1
ATOM 1490 C CA . GLU A 1 185 ? -7.419 10.664 19.188 1.00 92.25 185 GLU A CA 1
ATOM 1491 C C . GLU A 1 185 ? -7.833 9.848 17.955 1.00 92.25 185 GLU A C 1
ATOM 1493 O O . GLU A 1 185 ? -7.377 10.130 16.846 1.00 92.25 185 GLU A O 1
ATOM 1498 N N . LEU A 1 186 ? -8.743 8.883 18.124 1.00 94.25 186 LEU A N 1
ATOM 1499 C CA . LEU A 1 186 ? -9.262 8.075 17.020 1.00 94.25 186 LEU A CA 1
ATOM 1500 C C . LEU A 1 186 ? -9.978 8.941 15.980 1.00 94.25 186 LEU A C 1
ATOM 1502 O O . LEU A 1 186 ? -9.801 8.718 14.786 1.00 94.25 186 LEU A O 1
ATOM 1506 N N . GLN A 1 187 ? -10.732 9.958 16.404 1.00 94.38 187 GLN A N 1
ATOM 1507 C CA . GLN A 1 187 ? -11.410 10.873 15.488 1.00 94.38 187 GLN A CA 1
ATOM 1508 C C . GLN A 1 187 ? -10.423 11.729 14.682 1.00 94.38 187 GLN A C 1
ATOM 1510 O O . GLN A 1 187 ? -10.629 11.931 13.486 1.00 94.38 187 GLN A O 1
ATOM 1515 N N . HIS A 1 188 ? -9.329 12.196 15.294 1.00 94.44 188 HIS A N 1
ATOM 1516 C CA . HIS A 1 188 ? -8.240 12.813 14.536 1.00 94.44 188 HIS A CA 1
ATOM 1517 C C . HIS A 1 188 ? -7.597 11.807 13.575 1.00 94.44 188 HIS A C 1
ATOM 1519 O O . HIS A 1 188 ? -7.311 12.155 12.434 1.00 94.44 188 HIS A O 1
ATOM 1525 N N . GLY A 1 189 ? -7.437 10.552 13.997 1.00 95.94 189 GLY A N 1
ATOM 1526 C CA . GLY A 1 189 ? -6.993 9.461 13.137 1.00 95.94 189 GLY A CA 1
ATOM 1527 C C . GLY A 1 189 ? -7.879 9.255 11.908 1.00 95.94 189 GLY A C 1
ATOM 1528 O O . GLY A 1 189 ? -7.363 9.148 10.801 1.00 95.94 189 GLY A O 1
ATOM 1529 N N . VAL A 1 190 ? -9.205 9.280 12.067 1.00 97.31 190 VAL A N 1
ATOM 1530 C CA . VAL A 1 190 ? -10.167 9.218 10.950 1.00 97.31 190 VAL A CA 1
ATOM 1531 C C . VAL A 1 190 ? -9.894 10.337 9.939 1.00 97.31 190 VAL A C 1
ATOM 1533 O O . VAL A 1 190 ? -9.736 10.058 8.751 1.00 97.31 190 VAL A O 1
ATOM 1536 N N . THR A 1 191 ? -9.767 11.581 10.410 1.00 97.06 191 THR A N 1
ATOM 1537 C CA . THR A 1 191 ? -9.452 12.741 9.559 1.00 97.06 191 THR A CA 1
ATOM 1538 C C . THR A 1 191 ? -8.089 12.598 8.876 1.00 97.06 191 THR A C 1
ATOM 1540 O O . THR A 1 191 ? -7.938 12.940 7.704 1.00 97.06 191 THR A O 1
ATOM 1543 N N . TYR A 1 192 ? -7.085 12.078 9.586 1.00 97.12 192 TYR A N 1
ATOM 1544 C CA . TYR A 1 192 ? -5.753 11.839 9.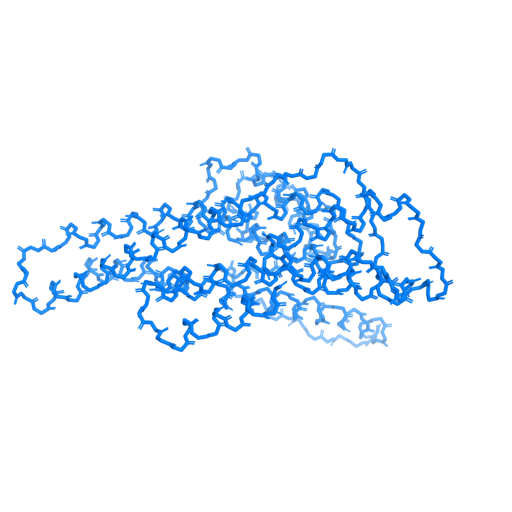033 1.00 97.12 192 TYR A CA 1
ATOM 1545 C C . TYR A 1 192 ? -5.796 10.834 7.875 1.00 97.12 192 TYR A C 1
ATOM 1547 O O . TYR A 1 192 ? -5.308 11.139 6.787 1.00 97.12 192 TYR A O 1
ATOM 1555 N N . ILE A 1 193 ? -6.437 9.678 8.071 1.00 98.00 193 ILE A N 1
ATOM 1556 C CA . ILE A 1 193 ? -6.551 8.643 7.035 1.00 98.00 193 ILE A CA 1
ATOM 1557 C C . ILE A 1 193 ? -7.357 9.141 5.829 1.00 98.00 193 ILE A C 1
ATOM 1559 O O . ILE A 1 193 ? -6.972 8.872 4.691 1.00 98.00 193 ILE A O 1
ATOM 1563 N N . GLU A 1 194 ? -8.423 9.914 6.049 1.00 97.62 194 GLU A N 1
ATOM 1564 C CA . GLU A 1 194 ? -9.194 10.546 4.971 1.00 97.62 194 GLU A CA 1
ATOM 1565 C C . GLU A 1 194 ? -8.331 11.508 4.136 1.00 97.62 194 GLU A C 1
ATOM 1567 O O . GLU A 1 194 ? -8.336 11.450 2.901 1.00 97.62 194 GLU A O 1
ATOM 1572 N N . ASN A 1 195 ? -7.512 12.334 4.795 1.00 97.69 195 ASN A N 1
ATOM 1573 C CA . ASN A 1 195 ? -6.556 13.209 4.119 1.00 97.69 195 ASN A CA 1
ATOM 1574 C C . ASN A 1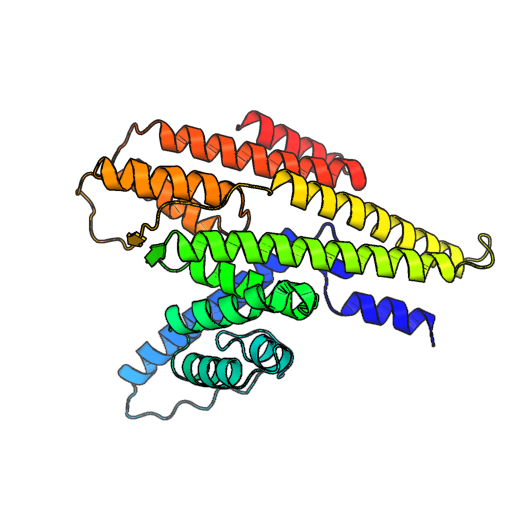 195 ? -5.505 12.410 3.338 1.00 97.69 195 ASN A C 1
ATOM 1576 O O . ASN A 1 195 ? -5.238 12.732 2.178 1.00 97.69 195 ASN A O 1
ATOM 1580 N N . CYS A 1 196 ? -4.937 11.350 3.926 1.00 98.00 196 CYS A N 1
ATOM 1581 C CA . CYS A 1 196 ? -4.002 10.463 3.233 1.00 98.00 196 CYS A CA 1
ATOM 1582 C C . CYS A 1 196 ? -4.635 9.852 1.978 1.00 98.00 196 CYS A C 1
ATOM 1584 O O . CYS A 1 196 ? -4.034 9.913 0.907 1.00 98.00 196 CYS A O 1
ATOM 1586 N N . ALA A 1 197 ? -5.856 9.322 2.081 1.00 98.00 197 ALA A N 1
ATOM 1587 C CA . ALA A 1 197 ? -6.573 8.748 0.946 1.00 98.00 197 ALA A CA 1
ATOM 1588 C C . ALA A 1 197 ? -6.797 9.783 -0.167 1.00 98.00 197 ALA A C 1
ATOM 1590 O O . ALA A 1 197 ? -6.581 9.481 -1.338 1.00 98.00 197 ALA A O 1
ATOM 1591 N N . SER A 1 198 ? -7.162 11.017 0.189 1.00 97.94 198 SER A N 1
ATOM 1592 C CA . SER A 1 198 ? -7.341 12.117 -0.765 1.00 97.94 198 SER A CA 1
ATOM 1593 C C . SER A 1 198 ? -6.035 12.515 -1.467 1.00 97.94 198 SER A C 1
ATOM 1595 O O . SER A 1 198 ? -6.002 12.641 -2.691 1.00 97.94 198 SER A O 1
ATOM 1597 N N . ILE A 1 199 ? -4.937 12.662 -0.715 1.00 98.00 199 ILE A N 1
ATOM 1598 C CA . ILE A 1 199 ? -3.613 13.039 -1.241 1.00 98.00 199 ILE A CA 1
ATOM 1599 C C . ILE A 1 199 ? -3.050 11.953 -2.169 1.00 98.00 199 ILE A C 1
ATOM 1601 O O . ILE A 1 199 ? -2.468 12.255 -3.212 1.00 98.00 199 ILE A O 1
ATOM 1605 N N . LEU A 1 200 ? -3.216 10.686 -1.791 1.00 98.12 200 LEU A N 1
ATOM 1606 C CA . LEU A 1 200 ? -2.650 9.545 -2.509 1.00 98.12 200 LEU A CA 1
ATOM 1607 C C . LEU A 1 200 ? -3.522 9.055 -3.666 1.00 98.12 200 LEU A C 1
ATOM 1609 O O . LEU A 1 200 ? -3.079 8.234 -4.470 1.00 98.12 200 LEU A O 1
ATOM 1613 N N . LYS A 1 201 ? -4.746 9.571 -3.794 1.00 96.81 201 LYS A N 1
ATOM 1614 C CA . LYS A 1 201 ? -5.638 9.222 -4.893 1.00 96.81 201 LYS A CA 1
ATOM 1615 C C . LYS A 1 201 ? -5.021 9.616 -6.232 1.00 96.81 201 LYS A C 1
ATOM 1617 O O . LYS A 1 201 ? -4.683 10.771 -6.481 1.00 96.81 201 LYS A O 1
ATOM 1622 N N . THR A 1 202 ? -4.932 8.652 -7.138 1.00 96.75 202 THR A N 1
ATOM 1623 C CA . THR A 1 202 ? -4.454 8.869 -8.504 1.00 96.75 202 THR A CA 1
ATOM 1624 C C . THR A 1 202 ? -5.169 7.930 -9.464 1.00 96.75 202 THR A C 1
ATOM 1626 O O . THR A 1 202 ? -5.765 6.933 -9.067 1.00 96.75 202 THR A O 1
ATOM 1629 N N . THR A 1 203 ? -5.134 8.248 -10.753 1.00 95.62 203 THR A N 1
ATOM 1630 C CA . THR A 1 203 ? -5.697 7.367 -11.782 1.00 95.62 203 THR A CA 1
ATOM 1631 C C . THR A 1 203 ? -4.791 6.154 -12.024 1.00 95.62 203 THR A C 1
ATOM 1633 O O . THR A 1 203 ? -3.571 6.314 -12.012 1.00 95.62 203 THR A O 1
ATOM 1636 N N . PRO A 1 204 ? -5.327 4.956 -12.291 1.00 95.25 204 PRO A N 1
ATOM 1637 C CA . PRO A 1 204 ? -4.503 3.810 -12.663 1.00 95.25 204 PRO A CA 1
ATOM 1638 C C . PRO A 1 204 ? -3.873 3.994 -14.053 1.00 95.25 204 PRO A C 1
ATOM 1640 O O . PRO A 1 204 ? -4.330 4.794 -14.880 1.00 95.25 204 PRO A O 1
ATOM 1643 N N . LEU A 1 205 ? -2.812 3.236 -14.321 1.00 97.19 205 LEU A N 1
ATOM 1644 C CA . LEU A 1 205 ? -2.191 3.123 -15.637 1.00 97.19 205 LEU A CA 1
ATOM 1645 C C . LEU A 1 205 ? -3.151 2.433 -16.608 1.00 97.19 205 LEU A C 1
ATOM 1647 O O . LEU A 1 205 ? -3.689 1.371 -16.306 1.00 97.19 205 LEU A O 1
ATOM 1651 N N . LYS A 1 206 ? -3.346 3.034 -17.787 1.00 94.19 206 LYS A N 1
ATOM 1652 C CA . LYS A 1 206 ? -4.231 2.499 -18.836 1.00 94.19 206 LYS A CA 1
ATOM 1653 C C . LYS A 1 206 ? -3.515 1.575 -19.817 1.00 94.19 206 LYS A C 1
ATOM 1655 O O . LYS A 1 206 ? -4.136 0.692 -20.394 1.00 94.19 206 LYS A O 1
ATOM 1660 N N . GLN A 1 207 ? -2.234 1.830 -20.063 1.00 92.62 207 GLN A N 1
ATOM 1661 C CA . GLN A 1 207 ? -1.443 1.069 -21.023 1.00 92.62 207 GLN A CA 1
ATOM 1662 C C . GLN A 1 207 ? -0.726 -0.060 -20.298 1.00 92.62 207 GLN A C 1
ATOM 1664 O O . GLN A 1 207 ? -0.063 0.181 -19.290 1.00 92.62 207 GLN A O 1
ATOM 1669 N N . ASN A 1 208 ? -0.848 -1.278 -20.825 1.00 94.81 208 ASN A N 1
ATOM 1670 C CA . ASN A 1 208 ? -0.056 -2.390 -20.331 1.00 94.81 208 ASN A CA 1
ATOM 1671 C C . ASN A 1 208 ? 1.389 -2.236 -20.822 1.00 94.81 208 ASN A C 1
ATOM 1673 O O . ASN A 1 208 ? 1.633 -2.121 -22.026 1.00 94.81 208 ASN A O 1
ATOM 1677 N N . TYR A 1 209 ? 2.330 -2.195 -19.888 1.00 96.62 209 TYR A N 1
ATOM 1678 C CA . TYR A 1 209 ? 3.750 -2.038 -20.169 1.00 96.62 209 TYR A CA 1
ATOM 1679 C C . TYR A 1 209 ? 4.571 -2.699 -19.064 1.00 96.62 209 TYR A C 1
ATOM 1681 O O . TYR A 1 209 ? 4.089 -2.859 -17.939 1.00 96.62 209 TYR A O 1
ATOM 1689 N N . GLU A 1 210 ? 5.812 -3.055 -19.380 1.00 95.75 210 GLU A N 1
ATOM 1690 C CA . GLU A 1 210 ? 6.737 -3.701 -18.452 1.00 95.75 210 GLU A CA 1
ATOM 1691 C C . GLU A 1 210 ? 8.140 -3.114 -18.595 1.00 95.75 210 GLU A C 1
ATOM 1693 O O . GLU A 1 210 ? 8.591 -2.756 -19.689 1.00 95.75 210 GLU A O 1
ATOM 1698 N N . LEU A 1 211 ? 8.837 -3.018 -17.470 1.00 92.88 211 LEU A N 1
ATOM 1699 C CA . LEU A 1 211 ? 10.225 -2.601 -17.384 1.00 92.88 211 LEU A CA 1
ATOM 1700 C C . LEU A 1 211 ? 11.017 -3.632 -16.583 1.00 92.88 211 LEU A C 1
ATOM 1702 O O . LEU A 1 211 ? 10.561 -4.158 -15.573 1.00 92.88 211 LEU A O 1
ATOM 1706 N N . ASP A 1 212 ? 12.245 -3.867 -17.029 1.00 91.06 212 ASP A N 1
ATOM 1707 C CA . ASP A 1 212 ? 13.242 -4.625 -16.285 1.00 91.06 212 ASP A CA 1
ATOM 1708 C C . ASP A 1 212 ? 14.281 -3.645 -15.740 1.00 91.06 212 ASP A C 1
ATOM 1710 O O . ASP A 1 212 ? 15.039 -3.040 -16.505 1.00 91.06 212 ASP A O 1
ATOM 1714 N N . LEU A 1 213 ? 14.272 -3.467 -14.422 1.00 88.88 213 LEU A N 1
ATOM 1715 C CA . LEU A 1 213 ? 15.144 -2.554 -13.691 1.00 88.88 213 LEU A CA 1
ATOM 1716 C C . LEU A 1 213 ? 16.483 -3.201 -13.300 1.00 88.88 213 LEU A C 1
ATOM 1718 O O . LEU A 1 213 ? 17.301 -2.552 -12.644 1.00 88.88 213 LEU A O 1
ATOM 1722 N N . ARG A 1 214 ? 16.738 -4.470 -13.667 1.00 85.81 214 ARG A N 1
ATOM 1723 C CA . ARG A 1 214 ? 17.996 -5.146 -13.315 1.00 85.81 214 ARG A CA 1
ATOM 1724 C C . ARG A 1 214 ? 19.209 -4.427 -13.919 1.00 85.81 214 ARG A C 1
ATOM 1726 O O . ARG A 1 214 ? 19.196 -4.058 -15.101 1.00 85.81 214 ARG A O 1
ATOM 1733 N N . PRO A 1 215 ? 20.305 -4.293 -13.153 1.00 65.38 215 PRO A N 1
ATOM 1734 C CA . PRO A 1 215 ? 21.551 -3.747 -13.666 1.00 65.38 215 PRO A CA 1
ATOM 1735 C C . PRO A 1 215 ? 22.167 -4.729 -14.674 1.00 65.38 215 PRO A C 1
ATOM 1737 O O . PRO A 1 215 ? 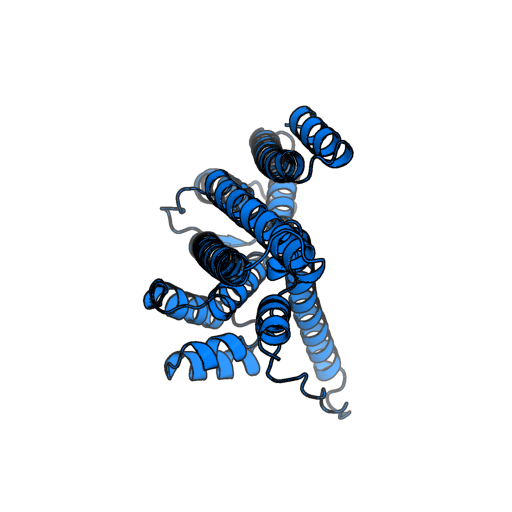22.726 -5.758 -14.318 1.00 65.38 215 PRO A O 1
ATOM 1740 N N . GLY A 1 216 ? 22.034 -4.421 -15.963 1.00 59.62 216 GLY A N 1
ATOM 1741 C CA . GLY A 1 216 ? 22.623 -5.216 -17.054 1.00 59.62 216 GLY A CA 1
ATOM 1742 C C . GLY A 1 216 ? 22.752 -4.452 -18.373 1.00 59.62 216 GLY A C 1
ATOM 1743 O O . GLY A 1 216 ? 23.006 -5.030 -19.429 1.00 59.62 216 GLY A O 1
ATOM 1744 N N . LYS A 1 217 ? 22.525 -3.137 -18.334 1.00 53.06 217 LYS A N 1
ATOM 1745 C CA . LYS A 1 217 ? 22.471 -2.264 -19.512 1.00 53.06 217 LYS A CA 1
ATOM 1746 C C . LYS A 1 217 ? 23.204 -0.939 -19.290 1.00 53.06 217 LYS A C 1
ATOM 1748 O O . LYS A 1 217 ? 22.838 0.064 -19.895 1.00 53.06 217 LYS A O 1
ATOM 1753 N N . VAL A 1 218 ? 24.224 -0.925 -18.429 1.00 51.28 218 VAL A N 1
ATOM 1754 C CA . VAL A 1 218 ? 25.105 0.240 -18.259 1.00 51.28 218 VAL A CA 1
ATOM 1755 C C . VAL A 1 218 ? 25.654 0.619 -19.643 1.00 51.28 218 VAL A C 1
ATOM 1757 O O . VAL A 1 218 ? 26.299 -0.198 -20.295 1.00 51.28 218 VAL A O 1
ATOM 1760 N N . GLY A 1 219 ? 25.297 1.809 -20.139 1.00 55.12 219 GLY A N 1
ATOM 1761 C CA . GLY A 1 219 ? 25.659 2.299 -21.478 1.00 55.12 219 GLY A CA 1
ATOM 1762 C C . GLY A 1 219 ? 24.603 2.147 -22.588 1.00 55.12 219 GLY A C 1
ATOM 1763 O O . GLY A 1 219 ? 24.815 2.673 -23.681 1.00 55.12 219 GLY A O 1
ATOM 1764 N N . LYS A 1 220 ? 23.452 1.493 -22.362 1.00 69.75 220 LYS A N 1
ATOM 1765 C CA . LYS A 1 220 ? 22.344 1.494 -23.342 1.00 69.75 220 LYS A CA 1
ATOM 1766 C C . LYS A 1 220 ? 21.438 2.700 -23.112 1.00 69.75 220 LYS A C 1
ATOM 1768 O O . LYS A 1 220 ? 20.897 2.857 -22.025 1.00 69.75 220 LYS A O 1
ATOM 1773 N N . LYS A 1 221 ? 21.221 3.514 -24.149 1.00 76.50 221 LYS A N 1
ATOM 1774 C CA . LYS A 1 221 ? 20.247 4.617 -24.104 1.00 76.50 221 LYS A CA 1
ATOM 1775 C C . LYS A 1 221 ? 18.839 4.086 -23.820 1.00 76.50 221 LYS A C 1
ATOM 1777 O O . LYS A 1 221 ? 18.450 3.049 -24.366 1.00 76.50 221 LYS A O 1
ATOM 1782 N N . ILE A 1 222 ? 18.079 4.812 -23.003 1.00 81.88 222 ILE A N 1
ATOM 1783 C CA . ILE A 1 222 ? 16.643 4.575 -22.833 1.00 81.88 222 ILE A CA 1
ATOM 1784 C C . ILE A 1 222 ? 15.965 4.928 -24.160 1.00 81.88 222 ILE A C 1
ATOM 1786 O O . ILE A 1 222 ? 16.233 5.967 -24.756 1.00 81.88 222 ILE A O 1
ATOM 1790 N N . SER A 1 223 ? 15.118 4.039 -24.677 1.00 87.19 223 SER A N 1
ATOM 1791 C CA . SER A 1 223 ? 14.335 4.369 -25.872 1.00 87.19 223 SER A CA 1
ATOM 1792 C C . SER A 1 223 ? 13.188 5.319 -25.523 1.00 87.19 223 SER A C 1
ATOM 1794 O O . SER A 1 223 ? 12.598 5.217 -24.448 1.00 87.19 223 SER A O 1
ATOM 1796 N N . VAL A 1 224 ? 12.787 6.172 -26.472 1.00 87.38 224 VAL A N 1
ATOM 1797 C CA . VAL A 1 224 ? 11.623 7.067 -26.315 1.00 87.38 224 VAL A CA 1
ATOM 1798 C C . VAL A 1 224 ? 10.372 6.295 -25.881 1.00 87.38 224 VAL A C 1
ATOM 1800 O O . VAL A 1 224 ? 9.622 6.772 -25.038 1.00 87.38 224 VAL A O 1
ATOM 1803 N N . LYS A 1 225 ? 10.175 5.072 -26.396 1.00 91.31 225 LYS A N 1
ATOM 1804 C CA . LYS A 1 225 ? 9.059 4.195 -26.011 1.00 91.31 225 LYS A CA 1
ATOM 1805 C C . LYS A 1 225 ? 9.133 3.759 -24.545 1.00 91.31 225 LYS A C 1
ATOM 1807 O O . LYS A 1 225 ? 8.128 3.815 -23.847 1.00 91.31 225 LYS A O 1
ATOM 1812 N N . GLN A 1 226 ? 10.309 3.347 -24.066 1.00 91.25 226 GLN A N 1
ATOM 1813 C CA . GLN A 1 226 ? 10.491 3.001 -22.652 1.00 91.25 226 GLN A CA 1
ATOM 1814 C C . GLN A 1 226 ? 10.259 4.202 -21.744 1.00 91.25 226 GLN A C 1
ATOM 1816 O O . GLN A 1 226 ? 9.687 4.036 -20.671 1.00 91.25 226 GLN A O 1
ATOM 1821 N N . LEU A 1 227 ? 10.679 5.393 -22.173 1.00 91.00 227 LEU A N 1
ATOM 1822 C CA . LEU A 1 227 ? 10.462 6.617 -21.418 1.00 91.00 227 LEU A CA 1
ATOM 1823 C C . LEU A 1 227 ? 8.969 6.964 -21.332 1.00 91.00 227 LEU A C 1
ATOM 1825 O O . LEU A 1 227 ? 8.445 7.108 -20.233 1.00 91.00 227 LEU A O 1
ATOM 1829 N N . SER A 1 228 ? 8.277 7.033 -22.473 1.00 92.31 228 SER A N 1
ATOM 1830 C CA . SER A 1 228 ? 6.889 7.507 -22.554 1.00 92.31 228 SER A CA 1
ATOM 1831 C C . SER A 1 228 ? 5.840 6.494 -22.089 1.00 92.31 228 SER A C 1
ATOM 1833 O O . SER A 1 228 ? 4.784 6.895 -21.610 1.00 92.31 228 SER A O 1
ATOM 1835 N N . SER A 1 229 ? 6.104 5.191 -22.233 1.00 94.69 229 SER A N 1
ATOM 1836 C CA . SER A 1 229 ? 5.163 4.119 -21.853 1.00 94.69 229 SER A CA 1
ATOM 1837 C C . SER A 1 229 ? 5.501 3.467 -20.511 1.00 94.69 229 SER A C 1
ATOM 1839 O O . SER A 1 229 ? 4.642 2.828 -19.910 1.00 94.69 229 SER A O 1
ATOM 1841 N N . GLY A 1 230 ? 6.745 3.618 -20.047 1.00 94.69 230 GLY A N 1
ATOM 1842 C CA . GLY A 1 230 ? 7.254 3.000 -18.827 1.00 94.69 230 GLY A CA 1
ATOM 1843 C C . GLY A 1 230 ? 7.683 4.038 -17.801 1.00 94.69 230 GLY A C 1
ATOM 1844 O O . GLY A 1 230 ? 6.930 4.324 -16.879 1.00 94.69 230 GLY A O 1
ATOM 1845 N N . TYR A 1 231 ? 8.888 4.593 -17.945 1.00 93.88 231 TYR A N 1
ATOM 1846 C CA . TYR A 1 231 ? 9.532 5.363 -16.879 1.00 93.88 231 TYR A CA 1
ATOM 1847 C C . TYR A 1 231 ? 8.714 6.579 -16.414 1.00 93.88 231 TYR A C 1
ATOM 1849 O O . TYR A 1 231 ? 8.437 6.664 -15.222 1.00 93.88 231 TYR A O 1
ATOM 1857 N N . ASP A 1 232 ? 8.262 7.460 -17.316 1.00 94.88 232 ASP A N 1
ATOM 1858 C CA . ASP A 1 232 ? 7.433 8.625 -16.945 1.00 94.88 232 ASP A CA 1
ATOM 1859 C C . ASP A 1 232 ? 6.115 8.214 -16.259 1.00 94.88 232 ASP A C 1
ATOM 1861 O O . ASP A 1 232 ? 5.890 8.573 -15.094 1.00 94.88 232 ASP A O 1
ATOM 1865 N N . PRO A 1 233 ? 5.228 7.431 -16.910 1.00 96.81 233 PRO A N 1
ATOM 1866 C CA . PRO A 1 233 ? 3.948 7.101 -16.304 1.00 96.81 233 PRO A CA 1
ATOM 1867 C C . PRO A 1 233 ? 4.104 6.274 -15.023 1.00 96.81 233 PRO A C 1
ATOM 1869 O O . PRO A 1 233 ? 3.347 6.502 -14.081 1.00 96.81 233 PRO A O 1
ATOM 1872 N N . PHE A 1 234 ? 5.079 5.363 -14.937 1.00 97.56 234 PHE A N 1
ATOM 1873 C CA . PHE A 1 234 ? 5.290 4.548 -13.738 1.00 97.56 234 PHE A CA 1
ATOM 1874 C C . PHE A 1 234 ? 5.819 5.399 -12.588 1.00 97.56 234 PHE A C 1
ATOM 1876 O O . PHE A 1 234 ? 5.251 5.335 -11.502 1.00 97.56 234 PHE A O 1
ATOM 1883 N N . SER A 1 235 ? 6.832 6.245 -12.816 1.00 96.81 235 SER A N 1
ATOM 1884 C CA . SER A 1 235 ? 7.362 7.137 -11.780 1.00 96.81 235 SER A CA 1
ATOM 1885 C C . SER A 1 235 ? 6.285 8.083 -11.255 1.00 96.81 235 SER A C 1
ATOM 1887 O O . SER A 1 235 ? 6.152 8.224 -10.042 1.00 96.81 235 SER A O 1
ATOM 1889 N N . ARG A 1 236 ? 5.437 8.641 -12.134 1.00 96.38 236 ARG A N 1
ATOM 1890 C CA . ARG A 1 236 ? 4.294 9.468 -11.714 1.00 96.38 236 ARG A CA 1
ATOM 1891 C C . ARG A 1 236 ? 3.345 8.714 -10.778 1.00 96.38 236 ARG A C 1
ATOM 1893 O O . ARG A 1 236 ? 2.840 9.316 -9.839 1.00 96.38 236 ARG A O 1
ATOM 1900 N N . LYS A 1 237 ? 3.078 7.424 -11.016 1.00 97.56 237 LYS A N 1
ATOM 1901 C CA . LYS A 1 237 ? 2.189 6.617 -10.157 1.00 97.56 237 LYS A CA 1
ATOM 1902 C C . LYS A 1 237 ? 2.855 6.135 -8.879 1.00 97.56 237 LYS A C 1
ATOM 1904 O O . LYS A 1 237 ? 2.224 6.195 -7.830 1.00 97.56 237 LYS A O 1
ATOM 1909 N N . LEU A 1 238 ? 4.120 5.739 -8.946 1.00 97.25 238 LEU A N 1
ATOM 1910 C CA . LEU A 1 238 ? 4.898 5.359 -7.771 1.00 97.25 238 LEU A CA 1
ATOM 1911 C C . LEU A 1 238 ? 5.066 6.530 -6.790 1.00 97.25 238 LEU A C 1
ATOM 1913 O O . LEU A 1 238 ? 5.089 6.293 -5.591 1.00 97.25 238 LEU A O 1
ATOM 1917 N N . SER A 1 239 ? 5.074 7.791 -7.247 1.00 96.75 239 SER A N 1
ATOM 1918 C CA . SER A 1 239 ? 5.038 8.952 -6.339 1.00 96.75 239 SER A CA 1
ATOM 1919 C C . SER A 1 239 ? 3.795 8.987 -5.430 1.00 96.75 239 SER A C 1
ATOM 1921 O O . SER A 1 239 ? 3.861 9.568 -4.352 1.00 96.75 239 SER A O 1
ATOM 1923 N N . HIS A 1 240 ? 2.683 8.349 -5.825 1.00 97.56 240 HIS A N 1
ATOM 1924 C CA . HIS A 1 240 ? 1.467 8.193 -5.009 1.00 97.56 240 HIS A CA 1
ATOM 1925 C C . HIS A 1 240 ? 1.437 6.888 -4.188 1.00 97.56 240 HIS A C 1
ATOM 1927 O O . HIS A 1 240 ? 0.415 6.568 -3.579 1.00 97.56 240 HIS A O 1
ATOM 1933 N N . LEU A 1 241 ? 2.540 6.134 -4.163 1.00 97.38 241 LEU A N 1
ATOM 1934 C CA . LEU A 1 241 ? 2.756 4.956 -3.322 1.00 97.38 241 LEU A CA 1
ATOM 1935 C C . LEU A 1 241 ? 3.968 5.231 -2.416 1.00 97.38 241 LEU A C 1
ATOM 1937 O O . LEU A 1 241 ? 5.080 4.824 -2.750 1.00 97.38 241 LEU A O 1
ATOM 1941 N N . PRO A 1 242 ? 3.798 5.924 -1.272 1.00 94.12 242 PRO A N 1
ATOM 1942 C CA . PRO A 1 242 ? 4.919 6.408 -0.457 1.00 94.12 242 PRO A CA 1
ATOM 1943 C C . PRO A 1 242 ? 5.875 5.314 0.031 1.00 94.12 242 PRO A C 1
ATOM 1945 O O . PRO A 1 242 ? 7.036 5.596 0.300 1.00 94.12 242 PRO A O 1
ATOM 1948 N N . LEU A 1 243 ? 5.385 4.076 0.141 1.00 95.94 243 LEU A N 1
ATOM 1949 C CA . LEU A 1 243 ? 6.157 2.912 0.582 1.00 95.94 243 LEU A CA 1
ATOM 1950 C C . LEU A 1 243 ? 6.844 2.155 -0.569 1.00 95.94 243 LEU A C 1
ATOM 1952 O O . LEU A 1 243 ? 7.549 1.189 -0.310 1.00 95.94 243 LEU A O 1
ATOM 1956 N N . ALA A 1 244 ? 6.653 2.570 -1.826 1.00 95.19 244 ALA A N 1
ATOM 1957 C CA . ALA A 1 244 ? 7.342 2.023 -3.000 1.00 95.19 244 ALA A CA 1
ATOM 1958 C C . ALA A 1 244 ? 8.553 2.892 -3.409 1.00 95.19 244 ALA A C 1
ATOM 1960 O O . ALA A 1 244 ? 8.900 3.010 -4.591 1.00 95.19 244 ALA A O 1
ATOM 1961 N N . ASP A 1 245 ? 9.180 3.548 -2.431 1.00 91.81 245 ASP A N 1
ATOM 1962 C CA . ASP A 1 245 ? 10.245 4.527 -2.631 1.00 91.81 245 ASP A CA 1
ATOM 1963 C C . ASP A 1 245 ? 11.526 3.896 -3.183 1.00 91.81 245 ASP A C 1
ATOM 1965 O O . ASP A 1 245 ? 12.175 4.505 -4.032 1.00 91.81 245 ASP A O 1
ATOM 1969 N N . VAL A 1 246 ? 11.855 2.666 -2.778 1.00 91.94 246 VAL A N 1
ATOM 1970 C CA . VAL A 1 246 ? 12.992 1.893 -3.305 1.00 91.94 246 VAL A CA 1
ATOM 1971 C C . VAL A 1 246 ? 12.905 1.771 -4.829 1.00 91.94 246 VAL A C 1
ATOM 1973 O O . VAL A 1 246 ? 13.837 2.152 -5.540 1.00 91.94 246 VAL A O 1
ATOM 1976 N N . THR A 1 247 ? 11.763 1.317 -5.345 1.00 94.19 247 THR A N 1
ATOM 1977 C CA . THR A 1 247 ? 11.534 1.134 -6.785 1.00 94.19 247 THR A CA 1
ATOM 1978 C C . THR A 1 247 ? 11.534 2.464 -7.527 1.00 94.19 247 THR A C 1
ATOM 1980 O O . THR A 1 247 ? 12.150 2.583 -8.587 1.00 94.19 247 THR A O 1
ATOM 1983 N N . LEU A 1 248 ? 10.893 3.495 -6.963 1.00 95.19 248 LEU A N 1
ATOM 1984 C CA . LEU A 1 248 ? 10.916 4.836 -7.542 1.00 95.19 248 LEU A CA 1
ATOM 1985 C C . LEU A 1 248 ? 12.347 5.388 -7.617 1.00 95.19 248 LEU A C 1
ATOM 1987 O O . LEU A 1 248 ? 12.750 5.890 -8.663 1.00 95.19 248 LEU A O 1
ATOM 1991 N N . ASN A 1 249 ? 13.130 5.258 -6.545 1.00 93.25 249 ASN A N 1
ATOM 1992 C CA . ASN A 1 249 ? 14.527 5.686 -6.502 1.00 93.25 249 ASN A CA 1
ATOM 1993 C C . ASN A 1 249 ? 15.362 4.957 -7.556 1.00 93.25 249 ASN A C 1
ATOM 1995 O O . ASN A 1 249 ? 16.081 5.612 -8.306 1.00 93.25 249 ASN A O 1
ATOM 1999 N N . GLN A 1 250 ? 15.203 3.638 -7.681 1.00 91.81 250 GLN A N 1
ATOM 2000 C CA . GLN A 1 250 ? 15.892 2.850 -8.702 1.00 91.81 250 GLN A CA 1
ATOM 2001 C C . GLN A 1 250 ? 15.530 3.314 -10.122 1.00 91.81 250 GLN A C 1
ATOM 2003 O O . GLN A 1 250 ? 16.403 3.447 -10.978 1.00 91.81 250 GLN A O 1
ATOM 2008 N N . MET A 1 251 ? 14.255 3.610 -10.390 1.00 91.88 251 MET A N 1
ATOM 2009 C CA . MET A 1 251 ? 13.826 4.145 -11.686 1.00 91.88 251 MET A CA 1
ATOM 2010 C C . MET A 1 251 ? 14.437 5.519 -11.986 1.00 91.88 251 MET A C 1
ATOM 2012 O O . MET A 1 251 ? 14.903 5.748 -13.105 1.00 91.88 251 MET A O 1
ATOM 2016 N N . LEU A 1 252 ? 14.455 6.421 -11.000 1.00 91.31 252 LEU A N 1
ATOM 2017 C CA . LEU A 1 252 ? 15.047 7.756 -11.129 1.00 91.31 252 LEU A CA 1
ATOM 2018 C C . LEU A 1 252 ? 16.561 7.686 -11.336 1.00 91.31 252 LEU A C 1
ATOM 2020 O O . LEU A 1 252 ? 17.091 8.406 -12.178 1.00 91.31 252 LEU A O 1
ATOM 2024 N N . GLU A 1 253 ? 17.246 6.796 -10.620 1.00 89.44 253 GLU A N 1
ATOM 2025 C CA . GLU A 1 253 ? 18.680 6.562 -10.774 1.00 89.44 253 GLU A CA 1
ATOM 2026 C C . GLU A 1 253 ? 19.007 6.024 -12.171 1.00 89.44 253 GLU A C 1
ATOM 2028 O O . GLU A 1 253 ? 19.905 6.543 -12.832 1.00 89.44 253 GLU A O 1
ATOM 2033 N N . ILE A 1 254 ? 18.236 5.056 -12.680 1.00 87.69 254 ILE A N 1
ATOM 2034 C CA . ILE A 1 254 ? 18.416 4.541 -14.044 1.00 87.69 254 ILE A CA 1
ATOM 2035 C C . ILE A 1 254 ? 18.210 5.653 -15.083 1.00 87.69 254 ILE A C 1
ATOM 2037 O O . ILE A 1 254 ? 19.029 5.789 -15.994 1.00 87.69 254 ILE A O 1
ATOM 2041 N N . MET A 1 255 ? 17.159 6.471 -14.950 1.00 87.31 255 MET A N 1
ATOM 2042 C CA . MET A 1 255 ? 16.950 7.623 -15.838 1.00 87.31 255 MET A CA 1
ATOM 2043 C C . MET A 1 255 ? 18.108 8.620 -15.761 1.00 87.31 255 MET A C 1
ATOM 2045 O O . MET A 1 255 ? 18.586 9.075 -16.796 1.00 87.31 255 MET A O 1
ATOM 2049 N N . HIS A 1 256 ? 18.604 8.916 -14.559 1.00 85.00 256 HIS A N 1
ATOM 2050 C CA . HIS A 1 256 ? 19.712 9.845 -14.357 1.00 85.00 256 HIS A CA 1
ATOM 2051 C C . HIS A 1 256 ? 21.034 9.331 -14.951 1.00 85.00 256 HIS A C 1
ATOM 2053 O O . HIS A 1 256 ? 21.751 10.083 -15.611 1.00 85.00 256 HIS A O 1
ATOM 2059 N N . LEU A 1 257 ? 21.354 8.047 -14.760 1.00 81.00 257 LEU A N 1
ATOM 2060 C CA . LEU A 1 257 ? 22.586 7.433 -15.266 1.00 81.00 257 LEU A CA 1
ATOM 2061 C C . LEU A 1 257 ? 22.591 7.286 -16.790 1.00 81.00 257 LEU A C 1
ATOM 2063 O O . LEU A 1 257 ? 23.641 7.425 -17.418 1.00 81.00 257 LEU A O 1
ATOM 2067 N N . LEU A 1 258 ? 21.438 6.986 -17.393 1.00 75.62 258 LEU A N 1
ATOM 2068 C CA . LEU A 1 258 ? 21.334 6.7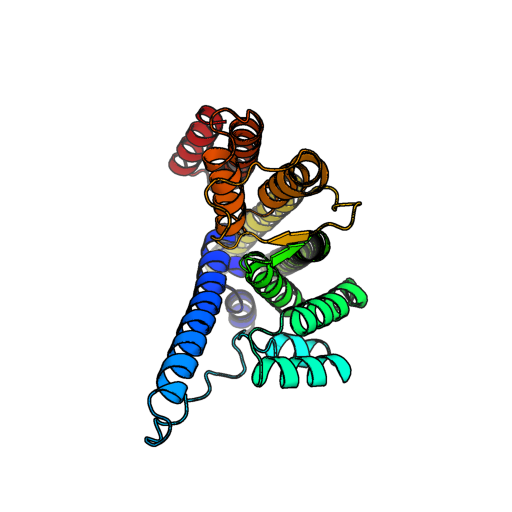64 -18.837 1.00 75.62 258 LEU A CA 1
ATOM 2069 C C . LEU A 1 258 ? 21.079 8.059 -19.618 1.00 75.62 258 LEU A C 1
ATOM 2071 O O . LEU A 1 258 ? 21.424 8.134 -20.799 1.00 75.62 258 LEU A O 1
ATOM 2075 N N . GLU A 1 259 ? 20.535 9.086 -18.963 1.00 72.56 259 GLU A N 1
ATOM 2076 C CA . GLU A 1 259 ? 20.252 10.398 -19.540 1.00 72.56 259 GLU A CA 1
ATOM 2077 C C . GLU A 1 259 ? 20.551 11.512 -18.519 1.00 72.56 259 GLU A C 1
ATOM 2079 O O . GLU A 1 259 ? 19.661 12.045 -17.858 1.00 72.56 259 GLU A O 1
ATOM 2084 N N . ARG A 1 260 ? 21.834 11.900 -18.426 1.00 67.62 260 ARG A N 1
ATOM 2085 C CA . ARG A 1 260 ? 22.413 12.811 -17.408 1.00 67.62 260 ARG A CA 1
ATOM 2086 C C . ARG A 1 260 ? 21.685 14.156 -17.210 1.00 67.62 260 ARG A C 1
ATOM 2088 O O . ARG A 1 260 ? 21.860 14.775 -16.168 1.00 67.62 260 ARG A O 1
ATOM 2095 N N . ASN A 1 261 ? 20.855 14.576 -18.169 1.00 71.94 261 ASN A N 1
ATOM 2096 C CA . ASN A 1 261 ? 20.060 15.810 -18.141 1.00 71.94 261 ASN A CA 1
ATOM 2097 C C . ASN A 1 261 ? 18.557 15.570 -18.391 1.00 71.94 261 ASN A C 1
ATOM 2099 O O . ASN A 1 261 ? 17.888 16.447 -18.936 1.00 71.94 261 ASN A O 1
ATOM 2103 N N . ASN A 1 262 ? 18.011 14.393 -18.069 1.00 79.69 262 ASN A N 1
ATOM 2104 C CA . ASN A 1 262 ? 16.585 14.143 -18.276 1.00 79.69 262 ASN A CA 1
ATOM 2105 C C . ASN A 1 262 ? 15.739 14.980 -17.287 1.00 79.69 262 ASN A C 1
ATOM 2107 O O . ASN A 1 262 ? 15.777 14.713 -16.080 1.00 79.69 262 ASN A O 1
ATOM 2111 N N . PRO A 1 263 ? 14.952 15.969 -17.763 1.00 85.25 263 PRO A N 1
ATOM 2112 C CA . PRO A 1 263 ? 14.175 16.856 -16.894 1.00 85.25 263 PRO A CA 1
ATOM 2113 C C . PRO A 1 263 ? 13.079 16.118 -16.111 1.00 85.25 263 PRO A C 1
ATOM 2115 O O . PRO A 1 263 ? 12.624 16.613 -15.080 1.00 85.25 263 PRO A O 1
ATOM 2118 N N . LEU A 1 264 ? 12.681 14.918 -16.553 1.00 88.50 264 LEU A N 1
ATOM 2119 C CA . LEU A 1 264 ? 11.690 14.097 -15.860 1.00 88.50 264 LEU A CA 1
ATOM 2120 C C . LEU A 1 264 ? 12.175 13.660 -14.478 1.00 88.50 264 LEU A C 1
ATOM 2122 O O . LEU A 1 264 ? 11.361 13.543 -13.569 1.00 88.50 264 LEU A O 1
ATOM 2126 N N . VAL A 1 265 ? 13.488 13.483 -14.280 1.00 88.56 265 VAL A N 1
ATOM 2127 C CA . VAL A 1 265 ? 14.038 13.128 -12.962 1.00 88.56 265 VAL A CA 1
ATOM 2128 C C . VAL A 1 265 ? 13.683 14.204 -11.935 1.00 88.56 265 VAL A C 1
ATOM 2130 O O . VAL A 1 265 ? 13.113 13.884 -10.893 1.00 88.56 265 VAL A O 1
ATOM 2133 N N . GLY A 1 266 ? 13.945 15.475 -12.257 1.00 89.56 266 GLY A N 1
ATOM 2134 C CA . GLY A 1 266 ? 13.609 16.604 -11.385 1.00 89.56 266 GLY A CA 1
ATOM 2135 C C . GLY A 1 266 ? 12.100 16.751 -11.179 1.00 89.56 266 GLY A C 1
ATOM 2136 O O . GLY A 1 266 ? 11.648 16.917 -10.050 1.00 89.56 266 GLY A O 1
ATOM 2137 N N . TYR A 1 267 ? 11.311 16.596 -12.247 1.00 93.38 267 TYR A N 1
ATOM 2138 C CA . TYR A 1 267 ? 9.848 16.632 -12.167 1.00 93.38 267 TYR A CA 1
ATOM 2139 C C . TYR A 1 267 ? 9.280 15.568 -11.210 1.00 93.38 267 TYR A C 1
ATOM 2141 O O . TYR A 1 267 ? 8.467 15.879 -10.342 1.00 93.38 267 TYR A O 1
ATOM 2149 N N . HIS A 1 268 ? 9.723 14.314 -11.319 1.00 94.38 268 HIS A N 1
ATOM 2150 C CA . HIS A 1 268 ? 9.236 13.232 -10.461 1.00 94.38 268 HIS A CA 1
ATOM 2151 C C . HIS A 1 268 ? 9.739 13.341 -9.015 1.00 94.38 268 HIS A C 1
ATOM 2153 O O . HIS A 1 268 ? 9.007 12.981 -8.090 1.00 94.38 268 HIS A O 1
ATOM 2159 N N . GLN A 1 269 ? 10.958 13.850 -8.805 1.00 92.00 269 GLN A N 1
ATOM 2160 C CA . GLN A 1 269 ? 11.466 14.167 -7.467 1.00 92.00 269 GLN A CA 1
ATOM 2161 C C . GLN A 1 269 ? 10.617 15.249 -6.796 1.00 92.00 269 GLN A C 1
ATOM 2163 O O . GLN A 1 269 ? 10.193 15.050 -5.659 1.00 92.00 269 GLN A O 1
ATOM 2168 N N . SER A 1 270 ? 10.316 16.336 -7.512 1.00 94.38 270 SER A N 1
ATOM 2169 C CA . SER A 1 270 ? 9.443 17.418 -7.040 1.00 94.38 270 SER A CA 1
ATOM 2170 C C . SER A 1 270 ? 8.050 16.890 -6.680 1.00 94.38 270 SER A C 1
ATOM 2172 O O . SER A 1 270 ? 7.617 17.043 -5.540 1.00 94.38 270 SER A O 1
ATOM 2174 N N . LEU A 1 271 ? 7.407 16.127 -7.576 1.00 95.25 271 LEU A N 1
ATOM 2175 C CA . LEU A 1 271 ? 6.097 15.512 -7.314 1.00 95.25 271 LEU A CA 1
ATOM 2176 C C . LEU A 1 271 ? 6.102 14.620 -6.064 1.00 95.25 271 LEU A C 1
ATOM 2178 O O . LEU A 1 271 ? 5.183 14.670 -5.247 1.00 95.25 271 LEU A O 1
ATOM 2182 N N . ARG A 1 272 ? 7.140 13.791 -5.895 1.00 94.62 272 ARG A N 1
ATOM 2183 C CA . ARG A 1 272 ? 7.294 12.966 -4.691 1.00 94.62 272 ARG A CA 1
ATOM 2184 C C . ARG A 1 272 ? 7.396 13.838 -3.439 1.00 94.62 272 ARG A C 1
ATOM 2186 O O . ARG A 1 272 ? 6.743 13.538 -2.443 1.00 94.62 272 ARG A O 1
ATOM 2193 N N . HIS A 1 273 ? 8.222 14.882 -3.469 1.00 93.25 273 HIS A N 1
ATOM 2194 C CA . HIS A 1 273 ? 8.402 15.774 -2.325 1.00 93.25 273 HIS A CA 1
ATOM 2195 C C . HIS A 1 273 ? 7.126 16.549 -1.991 1.00 93.25 273 HIS A C 1
ATOM 2197 O O . HIS A 1 273 ? 6.796 16.647 -0.814 1.00 93.25 273 HIS A O 1
ATOM 2203 N N . GLU A 1 274 ? 6.363 16.993 -2.990 1.00 95.44 274 GLU A N 1
ATOM 2204 C CA . GLU A 1 274 ? 5.049 17.607 -2.789 1.00 95.44 274 GLU A CA 1
ATOM 2205 C C . GLU A 1 274 ? 4.090 16.654 -2.057 1.00 95.44 274 GLU A C 1
ATOM 2207 O O . GLU A 1 274 ? 3.488 17.027 -1.049 1.00 95.44 274 GLU A O 1
ATOM 2212 N N . ILE A 1 275 ? 3.967 15.404 -2.522 1.00 95.88 275 ILE A N 1
ATOM 2213 C CA . ILE A 1 275 ? 3.079 14.406 -1.905 1.00 95.88 275 ILE A CA 1
ATOM 2214 C C . ILE A 1 275 ? 3.497 14.125 -0.457 1.00 95.88 275 ILE A C 1
ATOM 2216 O O . ILE A 1 275 ? 2.654 14.169 0.441 1.00 95.88 275 ILE A O 1
ATOM 2220 N N . LEU A 1 276 ? 4.787 13.881 -0.209 1.00 94.00 276 LEU A N 1
ATOM 2221 C CA . LEU A 1 276 ? 5.300 13.631 1.142 1.00 94.00 276 LEU A CA 1
ATOM 2222 C C . LEU A 1 276 ? 5.084 14.837 2.068 1.00 94.00 276 LEU A C 1
ATOM 2224 O O . LEU A 1 276 ? 4.658 14.659 3.210 1.00 94.00 276 LEU A O 1
ATOM 2228 N N . ALA A 1 277 ? 5.280 16.058 1.565 1.00 92.56 277 ALA A N 1
ATOM 2229 C CA . ALA A 1 277 ? 5.059 17.276 2.333 1.00 92.56 277 ALA A CA 1
ATOM 2230 C C . ALA A 1 277 ? 3.581 17.448 2.710 1.00 92.56 277 ALA A C 1
ATOM 2232 O O . ALA A 1 277 ? 3.264 17.792 3.849 1.00 92.56 277 ALA A O 1
ATOM 2233 N N . ARG A 1 278 ? 2.661 17.143 1.786 1.00 94.44 278 ARG A N 1
ATOM 2234 C CA . ARG A 1 278 ? 1.214 17.163 2.048 1.00 94.44 278 ARG A CA 1
ATOM 2235 C C . ARG A 1 278 ? 0.805 16.129 3.098 1.00 94.44 278 ARG A C 1
ATOM 2237 O O . ARG A 1 278 ? -0.021 16.445 3.952 1.00 94.44 278 ARG A O 1
ATOM 2244 N N . LEU A 1 279 ? 1.389 14.928 3.074 1.00 93.81 279 LEU A N 1
ATOM 2245 C CA . LEU A 1 279 ? 1.155 13.908 4.106 1.00 93.81 279 LEU A CA 1
ATOM 2246 C C . LEU A 1 279 ? 1.679 14.355 5.478 1.00 93.81 279 LEU A C 1
ATOM 2248 O O . LEU A 1 279 ? 0.970 14.222 6.474 1.00 93.81 279 LEU A O 1
ATOM 2252 N N . ALA A 1 280 ? 2.888 14.920 5.528 1.00 89.81 280 ALA A N 1
ATOM 2253 C CA . ALA A 1 280 ? 3.474 15.450 6.759 1.00 89.81 280 ALA A CA 1
ATOM 2254 C C . ALA A 1 280 ? 2.648 16.614 7.330 1.00 89.81 280 ALA A C 1
ATOM 2256 O O . ALA A 1 280 ? 2.435 16.699 8.538 1.00 89.81 280 ALA A O 1
ATOM 2257 N N . PHE A 1 281 ? 2.127 17.486 6.464 1.00 88.75 281 PHE A N 1
ATOM 2258 C CA . PHE A 1 281 ? 1.253 18.583 6.869 1.00 88.75 281 PHE A CA 1
ATOM 2259 C C . PHE A 1 281 ? -0.085 18.083 7.435 1.00 88.75 281 PHE A C 1
ATOM 2261 O O . PHE A 1 281 ? -0.549 18.596 8.452 1.00 88.75 281 PHE A O 1
ATOM 2268 N N . ALA A 1 282 ? -0.679 17.045 6.832 1.00 90.62 282 ALA A N 1
ATOM 2269 C CA . ALA A 1 282 ? -1.904 16.427 7.342 1.00 90.62 282 ALA A CA 1
ATOM 2270 C C . ALA A 1 282 ? -1.729 15.844 8.759 1.00 90.62 282 ALA A C 1
ATOM 2272 O O . ALA A 1 282 ? -2.637 15.953 9.579 1.00 90.62 282 ALA A O 1
ATOM 2273 N N . ASP A 1 283 ? -0.564 15.265 9.054 1.00 87.38 283 ASP A N 1
ATOM 2274 C CA . ASP A 1 283 ? -0.189 14.788 10.392 1.00 87.38 283 ASP A CA 1
ATOM 2275 C C . ASP A 1 283 ? 0.022 15.961 11.374 1.00 87.38 283 ASP A C 1
ATOM 2277 O O . ASP A 1 283 ? -0.568 16.002 12.459 1.00 87.38 283 ASP A O 1
ATOM 2281 N N . ALA A 1 284 ? 0.800 16.973 10.971 1.00 84.38 284 ALA A N 1
ATOM 2282 C CA . ALA A 1 284 ? 1.146 18.122 11.813 1.00 84.38 284 ALA A CA 1
ATOM 2283 C C . ALA A 1 284 ? -0.078 18.944 12.260 1.00 84.38 284 ALA A C 1
ATOM 2285 O O . ALA A 1 284 ? -0.166 19.331 13.428 1.00 84.38 284 ALA A O 1
ATOM 2286 N N . LEU A 1 285 ? -1.049 19.168 11.365 1.00 82.94 285 LEU A N 1
ATOM 2287 C CA . LEU A 1 285 ? -2.278 19.910 11.677 1.00 82.94 285 LEU A CA 1
ATOM 2288 C C . LEU A 1 285 ? -3.088 19.281 12.821 1.00 82.94 285 LEU A C 1
ATOM 2290 O O . LEU A 1 285 ? -3.752 19.992 13.576 1.00 82.94 285 LEU A O 1
ATOM 2294 N N . LEU A 1 286 ? -3.047 17.954 12.940 1.00 82.00 286 LEU A N 1
ATOM 2295 C CA . LEU A 1 286 ? -3.863 17.195 13.887 1.00 82.00 286 LEU A CA 1
ATOM 2296 C C . LEU A 1 286 ? -3.118 16.896 15.192 1.00 82.00 286 LEU A C 1
ATOM 2298 O O . LEU A 1 286 ? -3.734 16.850 16.255 1.00 82.00 286 LEU A O 1
ATOM 2302 N N . THR A 1 287 ? -1.795 16.746 15.129 1.00 73.81 287 THR A N 1
ATOM 2303 C CA . THR A 1 287 ? -0.944 16.514 16.307 1.00 73.81 287 THR A CA 1
ATOM 2304 C C . THR A 1 287 ? -0.495 17.805 16.991 1.00 73.81 287 THR A C 1
ATOM 2306 O O . THR A 1 287 ? -0.016 17.753 18.123 1.00 73.81 287 THR A O 1
ATOM 2309 N N . LYS A 1 288 ? -0.667 18.967 16.335 1.00 67.44 288 LYS A N 1
ATOM 2310 C CA . LYS A 1 288 ? -0.129 20.272 16.769 1.00 67.44 288 LYS A CA 1
ATOM 2311 C C . LYS A 1 288 ? 1.381 20.215 17.050 1.00 67.44 288 LYS A C 1
ATOM 2313 O O . LYS A 1 288 ? 1.901 20.958 17.884 1.00 67.44 288 LYS A O 1
ATOM 2318 N N . ASP A 1 289 ? 2.088 19.318 16.363 1.00 63.12 289 ASP A N 1
ATOM 2319 C CA . ASP A 1 289 ? 3.522 19.116 16.521 1.00 63.12 289 ASP A CA 1
ATOM 2320 C C . ASP A 1 289 ? 4.297 20.101 15.633 1.00 63.12 289 ASP A C 1
ATOM 2322 O O . ASP A 1 289 ? 4.482 19.901 14.428 1.00 63.12 289 ASP A O 1
ATOM 2326 N N . SER A 1 290 ? 4.789 21.172 16.261 1.00 58.97 290 SER A N 1
ATOM 2327 C CA . SER A 1 290 ? 5.578 22.223 15.603 1.00 58.97 290 SER A CA 1
ATOM 2328 C C . SER A 1 290 ? 6.859 21.721 14.914 1.00 58.97 290 SER A C 1
ATOM 2330 O O . SER A 1 290 ? 7.395 22.405 14.038 1.00 58.97 290 SER A O 1
ATOM 2332 N N . LYS A 1 291 ? 7.381 20.540 15.282 1.00 59.44 291 LYS A N 1
ATOM 2333 C CA . LYS A 1 291 ? 8.549 19.941 14.625 1.00 59.44 291 LYS A CA 1
ATOM 2334 C C . LYS A 1 291 ? 8.155 19.316 13.289 1.00 59.44 291 LYS A C 1
ATOM 2336 O O . LYS A 1 291 ? 8.817 19.583 12.287 1.00 59.44 291 LYS A O 1
ATOM 2341 N N . LYS A 1 292 ? 7.045 18.572 13.251 1.00 59.19 292 LYS A N 1
ATOM 2342 C CA . LYS A 1 292 ? 6.498 17.999 12.010 1.00 59.19 292 LYS A CA 1
ATOM 2343 C C . LYS A 1 292 ? 6.036 19.076 11.032 1.00 59.19 292 LYS A C 1
ATOM 2345 O O . LYS A 1 292 ? 6.233 18.935 9.829 1.00 59.19 292 LYS A O 1
ATOM 2350 N N . GLU A 1 293 ? 5.502 20.185 11.540 1.00 58.66 293 GLU A N 1
ATOM 2351 C CA . GLU A 1 293 ? 5.135 21.347 10.721 1.00 58.66 293 GLU A CA 1
ATOM 2352 C C . GLU A 1 293 ? 6.357 21.942 9.996 1.00 58.66 293 GLU A C 1
ATOM 2354 O O . GLU A 1 293 ? 6.320 22.187 8.788 1.00 58.66 293 GLU A O 1
ATOM 2359 N N . LYS A 1 294 ? 7.487 22.087 10.705 1.00 63.38 294 LYS A N 1
ATOM 2360 C CA . LYS A 1 294 ? 8.762 22.534 10.117 1.00 63.38 294 LYS A CA 1
ATOM 2361 C C . LYS A 1 294 ? 9.346 21.517 9.137 1.00 63.38 294 LYS A C 1
ATOM 2363 O O . LYS A 1 294 ? 9.869 21.916 8.098 1.00 63.38 294 LYS A O 1
ATOM 2368 N N . GLU A 1 295 ? 9.259 20.222 9.438 1.00 68.00 295 GLU A N 1
ATOM 2369 C CA . GLU A 1 295 ? 9.699 19.156 8.529 1.00 68.00 295 GLU A CA 1
ATOM 2370 C C . GLU A 1 295 ? 8.878 19.164 7.228 1.00 68.00 295 GLU A C 1
ATOM 2372 O O . GLU A 1 295 ? 9.472 19.166 6.147 1.00 68.00 295 GLU A O 1
ATOM 2377 N N . GLY A 1 296 ? 7.548 19.287 7.308 1.00 58.66 296 GLY A N 1
ATOM 2378 C CA . GLY A 1 296 ? 6.663 19.436 6.147 1.00 58.66 296 GLY A CA 1
ATOM 2379 C C . GLY A 1 296 ? 6.976 20.685 5.319 1.00 58.66 296 GLY A C 1
ATOM 2380 O O . GLY A 1 296 ? 7.155 20.592 4.104 1.00 58.66 296 GLY A O 1
ATOM 2381 N N . ALA A 1 297 ? 7.154 21.842 5.965 1.00 60.56 297 ALA A N 1
ATOM 2382 C CA . ALA A 1 297 ? 7.573 23.073 5.290 1.00 60.56 297 ALA A CA 1
ATOM 2383 C C . ALA A 1 297 ? 8.943 22.927 4.596 1.00 60.56 297 ALA A C 1
ATOM 2385 O O . ALA A 1 297 ? 9.133 23.400 3.475 1.00 60.56 297 ALA A O 1
ATOM 2386 N N . SER A 1 298 ? 9.890 22.216 5.218 1.00 65.12 298 SER A N 1
ATOM 2387 C CA . SER A 1 298 ? 11.198 21.945 4.611 1.00 65.12 298 SER A CA 1
ATOM 2388 C C . SER A 1 298 ? 11.097 21.045 3.375 1.00 65.12 298 SER A C 1
ATOM 2390 O O . SER A 1 298 ? 11.859 21.218 2.426 1.00 65.12 298 SER A O 1
ATOM 2392 N N . GLN A 1 299 ? 10.147 20.106 3.348 1.00 64.12 299 GLN A N 1
ATOM 2393 C CA . GLN A 1 299 ? 9.909 19.265 2.176 1.00 64.12 299 GLN A CA 1
ATOM 2394 C C . GLN A 1 299 ? 9.253 20.054 1.041 1.00 64.12 299 GLN A C 1
ATOM 2396 O O . GLN A 1 299 ? 9.679 19.898 -0.099 1.00 64.12 299 GLN A O 1
ATOM 2401 N N . PHE A 1 300 ? 8.324 20.967 1.347 1.00 53.03 300 PHE A N 1
ATOM 2402 C CA . PHE A 1 300 ? 7.802 21.927 0.367 1.00 53.03 300 PHE A CA 1
ATOM 2403 C C . PHE A 1 300 ? 8.902 22.813 -0.226 1.00 53.03 300 PHE A C 1
ATOM 2405 O O . PHE A 1 300 ? 8.901 23.043 -1.424 1.00 53.03 300 PHE A O 1
ATOM 2412 N N . SER A 1 301 ? 9.883 23.261 0.567 1.00 56.47 301 SER A N 1
ATOM 2413 C CA . SER A 1 301 ? 11.011 24.051 0.036 1.00 56.47 301 SER A CA 1
ATOM 2414 C C . SER A 1 301 ? 11.978 23.267 -0.866 1.00 56.47 301 SER A C 1
ATOM 2416 O O . SER A 1 301 ? 12.847 23.868 -1.494 1.00 56.47 301 SER A O 1
ATOM 2418 N N . LYS A 1 302 ? 11.861 21.931 -0.896 1.00 56.56 302 LYS A N 1
ATOM 2419 C CA . LYS A 1 302 ? 12.641 21.028 -1.757 1.00 56.56 302 LYS A CA 1
ATOM 2420 C C . LYS A 1 302 ? 11.857 20.551 -2.986 1.00 56.56 302 LYS A C 1
ATOM 2422 O O . LYS A 1 302 ? 12.454 19.872 -3.822 1.00 56.56 302 LYS A O 1
ATOM 2427 N N . ALA A 1 303 ? 10.551 20.827 -3.043 1.00 49.97 303 ALA A N 1
ATOM 2428 C CA . ALA A 1 303 ? 9.690 20.558 -4.192 1.00 49.97 303 ALA A CA 1
ATOM 2429 C C . ALA A 1 303 ? 9.875 21.648 -5.254 1.00 49.97 303 ALA A C 1
ATOM 2431 O O . ALA A 1 303 ? 9.843 21.276 -6.449 1.00 49.97 303 ALA A O 1
#

Radius of gyration: 21.66 Å; chains: 1; bounding box: 48×57×62 Å